Protein AF-A0A956JPA4-F1 (afdb_monomer_lite)

Foldseek 3Di:
DDDDDDDFPDKDKDKDKDAAFDKDFVVVQVVCVLVVFQKKKKKKWAKWAQWWFWDQDQVVLDTDGTDTDGDMWTFPMKIWMWADEPNGIDTKIKTWTWDQDPVGIDIDIHTTPIIGDNMMIMMMIGRPQKHWYWDQDPVSRDTDTDDIDGGDPPPPDDPCPVVSVVSVVVVVVVVVVVVVVVVVVVVVVPDDPPDDDDDDDDDDDDDDDDDDDDDDDDDDDDDDDDDDDDDDPVVVVVVVVVVVVVVVVVVVVVVVVVVVPPDDPPPPPVDDQAAQQAWEQEPVQGIWGFHDADPVNQWTWTQGPVRDTDIDGCVQWDWDFDQDDPNHTYTYIDGDD

Sequence (337 aa):
MSQLVIESREGRRIVGRIAHGEELHKRLLEVARRANVRAATLRGQGVIEDVSLAHYDRSSRAMGKARRLRGACTLLSLEGSISEHEGRTDVQVSCVVARAGDNGIEVLGGVVMGARVVAVEFVMDVMDDVMLRRRLDRQSGLVVWDEMLGDSPSRASSGNGDAAKAALEAAEAEERARVAEARSARAAFARPTGGSSSGSGSSGSGNNNSDHSSGSSSDGAGEDAMIEEVIDEADLVASSESDWATAAEASRVADAARAEAYDDDDGDDGYRPIQAGDLLDHNKFGRCVVERVDVNEEFATVRLRNNRLVRLNIEVLNLSYEGDEDGHQVFTTNPRR

pLDDT: mean 75.51, std 23.85, range [28.44, 98.75]

Secondary structure (DSSP, 8-state):
----------EEEEEEEEPTT-BHHHHHHHHHHHTT-SSEEEEEEEEEEEEEEE-EETTTTEEPPPEEPPSEEEEEEEEEEEEEETTEEEEEEEEEEEEEETTEEEEEEEEEEEEEEEEEEEEEEEESSEEEEEEE-TTT--EEEEEEEE-PPPSTT-TTHHHHHHHHHHHHHHHHHHHHHHHHHHHHTT------------------------------------------TTHHHHHHHHHHHHHHHHHHHHHHHHHTT--------------TT-EEEETTTEEEEEEEE-TTSSEEEEE-TTS-EEEEESTTEEEEEEEEETTEEEEEEEE--

Radius of gyration: 33.76 Å; chains: 1; bounding box: 96×75×81 Å

Structure (mmCIF, N/CA/C/O backbone):
data_AF-A0A956JPA4-F1
#
_entry.id   AF-A0A956JPA4-F1
#
loop_
_atom_site.group_PDB
_atom_site.id
_atom_site.type_symbol
_atom_site.label_atom_id
_atom_site.label_alt_id
_atom_site.label_comp_id
_atom_site.label_asym_id
_atom_site.label_entity_id
_atom_site.label_seq_id
_atom_site.pdbx_PDB_ins_code
_atom_site.Cartn_x
_atom_site.Cartn_y
_atom_site.Cartn_z
_atom_site.occupancy
_atom_site.B_iso_or_equiv
_atom_site.auth_seq_id
_atom_site.auth_comp_id
_atom_site.auth_asym_id
_atom_site.auth_atom_id
_atom_site.pdbx_PDB_model_num
ATOM 1 N N . MET A 1 1 ? 4.289 16.085 19.022 1.00 56.69 1 MET A N 1
ATOM 2 C CA . MET A 1 1 ? 3.206 15.093 18.877 1.00 56.69 1 MET A CA 1
ATOM 3 C C . MET A 1 1 ? 3.242 14.179 20.083 1.00 56.69 1 MET A C 1
ATOM 5 O O . MET A 1 1 ? 4.334 13.783 20.476 1.00 56.69 1 MET A O 1
ATOM 9 N N . SER A 1 2 ? 2.094 13.905 20.694 1.00 65.06 2 SER A N 1
ATOM 10 C CA . SER A 1 2 ? 1.960 12.843 21.691 1.00 65.06 2 SER A CA 1
ATOM 11 C C . SER A 1 2 ? 2.131 11.492 21.001 1.00 65.06 2 SER A C 1
ATOM 13 O O . SER A 1 2 ? 1.568 11.267 19.932 1.00 65.06 2 SER A O 1
ATOM 15 N N . GLN A 1 3 ? 2.932 10.613 21.592 1.00 81.94 3 GLN A N 1
ATOM 16 C CA . GLN A 1 3 ? 3.009 9.217 21.182 1.00 81.94 3 GLN A CA 1
ATOM 17 C C . GLN A 1 3 ? 1.621 8.583 21.353 1.00 81.94 3 GLN A C 1
ATOM 19 O O . GLN A 1 3 ? 0.999 8.751 22.402 1.00 81.94 3 GLN A O 1
ATOM 24 N N . LEU A 1 4 ? 1.135 7.891 20.325 1.00 86.75 4 LEU A N 1
ATOM 25 C CA . LEU A 1 4 ? -0.182 7.267 20.312 1.00 86.75 4 LEU A CA 1
ATOM 26 C C . LEU A 1 4 ? 0.006 5.739 20.307 1.00 86.75 4 LEU A C 1
ATOM 28 O O . LEU A 1 4 ? 0.590 5.197 19.371 1.00 86.75 4 LEU A O 1
ATOM 32 N N . VAL A 1 5 ? -0.423 5.062 21.377 1.00 90.00 5 VAL A N 1
ATOM 33 C CA . VAL A 1 5 ? -0.248 3.612 21.583 1.00 90.00 5 VAL A CA 1
ATOM 34 C C . VAL A 1 5 ? -1.530 3.032 22.169 1.00 90.00 5 VAL A C 1
ATOM 36 O O . VAL A 1 5 ? -2.046 3.562 23.150 1.00 90.00 5 VAL A O 1
ATOM 39 N N . ILE A 1 6 ? -2.006 1.927 21.596 1.00 89.69 6 ILE A N 1
ATOM 40 C CA . ILE A 1 6 ? -3.118 1.129 22.120 1.00 89.69 6 ILE A CA 1
ATOM 41 C C . ILE A 1 6 ? -2.816 -0.352 21.939 1.00 89.69 6 ILE A C 1
ATOM 43 O O . ILE A 1 6 ? -2.171 -0.752 20.971 1.00 89.69 6 ILE A O 1
ATOM 47 N N . GLU A 1 7 ? -3.283 -1.145 22.891 1.00 90.75 7 GLU A N 1
ATOM 48 C CA . GLU A 1 7 ? -3.326 -2.598 22.814 1.00 90.75 7 GLU A CA 1
ATOM 49 C C . GLU A 1 7 ? -4.737 -3.005 22.374 1.00 90.75 7 GLU A C 1
ATOM 51 O O . GLU A 1 7 ? -5.714 -2.518 22.939 1.00 90.75 7 GLU A O 1
ATOM 56 N N . SER A 1 8 ? -4.833 -3.887 21.381 1.00 92.69 8 SER A N 1
ATOM 57 C CA . SER A 1 8 ? -6.066 -4.606 21.052 1.00 92.69 8 SER A CA 1
ATOM 58 C C . SER A 1 8 ? -5.948 -6.029 21.588 1.00 92.69 8 SER A C 1
ATOM 60 O O . SER A 1 8 ? -4.894 -6.659 21.469 1.00 92.69 8 SER A O 1
ATOM 62 N N . ARG A 1 9 ? -7.018 -6.516 22.206 1.00 92.94 9 ARG A N 1
ATOM 63 C CA . ARG A 1 9 ? -7.135 -7.849 22.809 1.00 92.94 9 ARG A CA 1
ATOM 64 C C . ARG A 1 9 ? -8.151 -8.717 22.081 1.00 92.94 9 ARG A C 1
ATOM 66 O O . ARG A 1 9 ? -8.070 -9.940 22.175 1.00 92.94 9 ARG A O 1
ATOM 73 N N . GLU A 1 10 ? -9.069 -8.104 21.340 1.00 92.75 10 GLU A N 1
ATOM 74 C CA . GLU A 1 10 ? -10.045 -8.801 20.507 1.00 92.75 10 GLU A CA 1
ATOM 75 C C . GLU A 1 10 ? -9.732 -8.587 19.029 1.00 92.75 10 GLU A C 1
ATOM 77 O O . GLU A 1 10 ? -9.886 -7.490 18.487 1.00 92.75 10 GLU A O 1
ATOM 82 N N . GLY A 1 11 ? -9.306 -9.658 18.359 1.00 93.69 11 GLY A N 1
ATOM 83 C CA . GLY A 1 11 ? -8.980 -9.607 16.945 1.00 93.69 11 GLY A CA 1
ATOM 84 C C . GLY A 1 11 ? -9.497 -10.801 16.164 1.00 93.69 11 GLY A C 1
ATOM 85 O O . GLY A 1 11 ? -9.647 -11.910 16.681 1.00 93.69 11 GLY A O 1
ATOM 86 N N . ARG A 1 12 ? -9.737 -10.570 14.876 1.00 96.38 12 ARG A N 1
ATOM 87 C CA . ARG A 1 12 ? -10.091 -11.609 13.907 1.00 96.38 12 ARG A CA 1
ATOM 88 C C . ARG A 1 12 ? -9.385 -11.366 12.589 1.00 96.38 12 ARG A C 1
ATOM 90 O O . ARG A 1 12 ? -8.921 -10.268 12.300 1.00 96.38 12 ARG A O 1
ATOM 97 N N . ARG A 1 13 ? -9.336 -12.404 11.763 1.00 98.06 13 ARG A N 1
ATOM 98 C CA . ARG A 1 13 ? -8.685 -12.350 10.460 1.00 98.06 13 ARG A CA 1
ATOM 99 C C . ARG A 1 13 ? -9.702 -12.495 9.343 1.00 98.06 13 ARG A C 1
ATOM 101 O O . ARG A 1 13 ? -10.521 -13.408 9.366 1.00 98.06 13 ARG A O 1
ATOM 108 N N . ILE A 1 14 ? -9.606 -11.622 8.349 1.00 98.31 14 ILE A N 1
ATOM 109 C CA . ILE A 1 14 ? -10.329 -11.748 7.084 1.00 98.31 14 ILE A CA 1
ATOM 110 C C . ILE A 1 14 ? -9.298 -12.077 6.012 1.00 98.31 14 ILE A C 1
ATOM 112 O O . ILE A 1 14 ? -8.337 -11.334 5.822 1.00 98.31 14 ILE A O 1
ATOM 116 N N . VAL A 1 15 ? -9.494 -13.195 5.323 1.00 98.44 15 VAL A N 1
ATOM 117 C CA . VAL A 1 15 ? -8.663 -13.609 4.189 1.00 98.44 15 VAL A CA 1
ATOM 118 C C . VAL A 1 15 ? -9.524 -13.543 2.943 1.00 98.44 15 VAL A C 1
ATOM 120 O O . VAL A 1 15 ? -10.677 -13.972 2.965 1.00 98.44 15 VAL A O 1
ATOM 123 N N . GLY A 1 16 ? -8.989 -12.988 1.863 1.00 97.62 16 GLY A N 1
ATOM 124 C CA . GLY A 1 16 ? -9.768 -12.831 0.649 1.00 97.62 16 GLY A CA 1
ATOM 125 C C . GLY A 1 16 ? -8.928 -12.652 -0.597 1.00 97.62 16 GLY A C 1
ATOM 126 O O . GLY A 1 16 ? -7.716 -12.442 -0.550 1.00 97.62 16 GLY A O 1
ATOM 127 N N . ARG A 1 17 ? -9.625 -12.713 -1.728 1.00 98.12 17 ARG A N 1
ATOM 128 C CA . ARG A 1 17 ? -9.083 -12.425 -3.049 1.00 98.12 17 ARG A CA 1
ATOM 129 C C . ARG A 1 17 ? -9.946 -11.374 -3.733 1.00 98.12 17 ARG A C 1
ATOM 131 O O . ARG A 1 17 ? -11.170 -11.463 -3.705 1.00 98.12 17 ARG A O 1
ATOM 138 N N . ILE A 1 18 ? -9.305 -10.404 -4.371 1.00 98.25 18 ILE A N 1
ATOM 139 C CA . ILE A 1 18 ? -9.943 -9.411 -5.232 1.00 98.25 18 ILE A CA 1
ATOM 140 C C . ILE A 1 18 ? -9.833 -9.889 -6.680 1.00 98.25 18 ILE A C 1
ATOM 142 O O . ILE A 1 18 ? -8.755 -10.289 -7.132 1.00 98.25 18 ILE A O 1
ATOM 146 N N . ALA A 1 19 ? -10.964 -9.882 -7.381 1.00 93.00 19 ALA A N 1
ATOM 147 C CA . ALA A 1 19 ? -11.076 -10.378 -8.743 1.00 93.00 19 ALA A CA 1
ATOM 148 C C . ALA A 1 19 ? -10.541 -9.376 -9.779 1.00 93.00 19 ALA A C 1
ATOM 150 O O . ALA A 1 19 ? -10.359 -8.187 -9.511 1.00 93.00 19 ALA A O 1
ATOM 151 N N . HIS A 1 20 ? -10.324 -9.880 -10.993 1.00 97.12 20 HIS A N 1
ATOM 152 C CA . HIS A 1 20 ? -9.884 -9.083 -12.130 1.00 97.12 20 HIS A CA 1
ATOM 153 C C . HIS A 1 20 ? -10.854 -7.931 -12.450 1.00 97.12 20 HIS A C 1
ATOM 155 O O . HIS A 1 20 ? -12.076 -8.097 -12.431 1.00 97.12 20 HIS A O 1
ATOM 161 N N . GLY A 1 21 ? -10.295 -6.773 -12.804 1.00 93.38 21 GLY A N 1
ATOM 162 C CA . GLY A 1 21 ? -11.018 -5.588 -13.265 1.00 93.38 21 GLY A CA 1
ATOM 163 C C . GLY A 1 21 ? -11.554 -4.686 -12.148 1.00 93.38 21 GLY A C 1
ATOM 164 O O . GLY A 1 21 ? -12.075 -3.605 -12.435 1.00 93.38 21 GLY A O 1
ATOM 165 N N . GLU A 1 22 ? -11.419 -5.087 -10.883 1.00 96.62 22 GLU A N 1
ATOM 166 C CA . GLU A 1 22 ? -11.867 -4.287 -9.740 1.00 96.62 22 GLU A CA 1
ATOM 167 C C . GLU A 1 22 ? -10.860 -3.188 -9.376 1.00 96.62 22 GLU A C 1
ATOM 169 O O . GLU A 1 22 ? -9.668 -3.293 -9.658 1.00 96.62 22 GLU A O 1
ATOM 174 N N . GLU A 1 23 ? -11.333 -2.108 -8.749 1.00 98.06 23 GLU A N 1
ATOM 175 C CA . GLU A 1 23 ? -10.447 -1.081 -8.188 1.00 98.06 23 GLU A CA 1
ATOM 176 C C . GLU A 1 23 ? -10.093 -1.456 -6.745 1.00 98.06 23 GLU A C 1
ATOM 178 O O . GLU A 1 23 ? -10.979 -1.754 -5.937 1.00 98.06 23 GLU A O 1
ATOM 183 N N . LEU A 1 24 ? -8.792 -1.451 -6.446 1.00 98.25 24 LEU A N 1
ATOM 184 C CA . LEU A 1 24 ? -8.229 -1.985 -5.209 1.00 98.25 24 LEU A CA 1
ATOM 185 C C . LEU A 1 24 ? -8.840 -1.339 -3.955 1.00 98.25 24 LEU A C 1
ATOM 187 O O . LEU A 1 24 ? -9.315 -2.054 -3.072 1.00 98.25 24 LEU A O 1
ATOM 191 N N . HIS A 1 25 ? -8.873 -0.005 -3.875 1.00 97.81 25 HIS A N 1
ATOM 192 C CA . HIS A 1 25 ? -9.378 0.692 -2.685 1.00 97.81 25 HIS A CA 1
ATOM 193 C C . HIS A 1 25 ? -10.867 0.465 -2.495 1.00 97.81 25 HIS A C 1
ATOM 195 O O . HIS A 1 25 ? -11.313 0.170 -1.386 1.00 97.81 25 HIS A O 1
ATOM 201 N N . LYS A 1 26 ? -11.643 0.578 -3.575 1.00 97.94 26 LYS A N 1
ATOM 202 C CA . LYS A 1 26 ? -13.089 0.380 -3.557 1.00 97.94 26 LYS A CA 1
ATOM 203 C C . LYS A 1 26 ? -1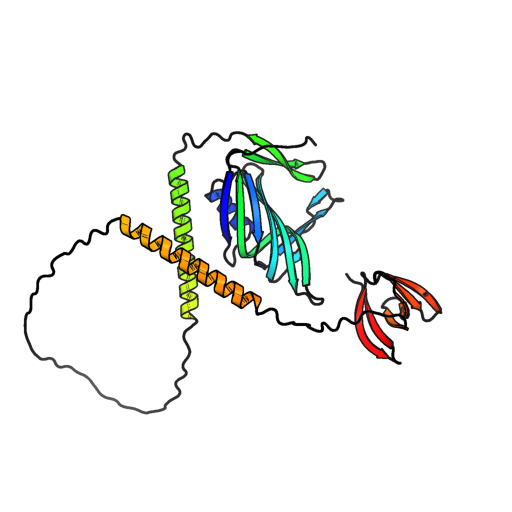3.431 -1.004 -3.024 1.00 97.94 26 LYS A C 1
ATOM 205 O O . LYS A 1 26 ? -14.322 -1.110 -2.181 1.00 97.94 26 LYS A O 1
ATOM 210 N N . ARG A 1 27 ? -12.723 -2.043 -3.478 1.00 98.25 27 ARG A N 1
ATOM 211 C CA . ARG A 1 27 ? -13.007 -3.407 -3.035 1.00 98.25 27 ARG A CA 1
ATOM 212 C C . ARG A 1 27 ? -12.585 -3.654 -1.590 1.00 98.25 27 ARG A C 1
ATOM 214 O O . ARG A 1 27 ? -13.372 -4.211 -0.830 1.00 98.25 27 ARG A O 1
ATOM 221 N N . LEU A 1 28 ? -11.405 -3.192 -1.177 1.00 98.25 28 LEU A N 1
ATOM 222 C CA . LEU A 1 28 ? -10.968 -3.287 0.224 1.00 98.25 28 LEU A CA 1
ATOM 223 C C . LEU A 1 28 ? -11.933 -2.560 1.171 1.00 98.25 28 LEU A C 1
ATOM 225 O O . LEU A 1 28 ? -12.302 -3.086 2.220 1.00 98.25 28 LEU A O 1
ATOM 229 N N . LEU A 1 29 ? -12.394 -1.374 0.772 1.00 97.75 29 LEU A N 1
ATOM 230 C CA . LEU A 1 29 ? -13.371 -0.588 1.518 1.00 97.75 29 LEU A CA 1
ATOM 231 C C . LEU A 1 29 ? -14.730 -1.292 1.610 1.00 97.75 29 LEU A C 1
ATOM 233 O O . LEU A 1 29 ? -15.394 -1.230 2.642 1.00 97.75 29 LEU A O 1
ATOM 237 N N . GLU A 1 30 ? -15.157 -1.961 0.544 1.00 97.38 30 GLU A N 1
ATOM 238 C CA . GLU A 1 30 ? -16.381 -2.755 0.542 1.00 97.38 30 GLU A CA 1
ATOM 239 C C . GLU A 1 30 ? -16.287 -3.961 1.482 1.00 97.38 30 GLU A C 1
ATOM 241 O O . GLU A 1 30 ? -17.202 -4.167 2.280 1.00 97.38 30 GLU A O 1
ATOM 246 N N . VAL A 1 31 ? -15.177 -4.707 1.447 1.00 97.75 31 VAL A N 1
ATOM 247 C CA . VAL A 1 31 ? -14.913 -5.809 2.389 1.00 97.75 31 VAL A CA 1
ATOM 248 C C . VAL A 1 31 ? -14.958 -5.298 3.828 1.00 97.75 31 VAL A C 1
ATOM 250 O O . VAL A 1 31 ? -15.674 -5.857 4.658 1.00 97.75 31 VAL A O 1
ATOM 253 N N . ALA A 1 32 ? -14.267 -4.191 4.109 1.00 96.81 32 ALA A N 1
ATOM 254 C CA . ALA A 1 32 ? -14.243 -3.579 5.432 1.00 96.81 32 ALA A CA 1
ATOM 255 C C . ALA A 1 32 ? -15.642 -3.175 5.913 1.00 96.81 32 ALA A C 1
ATOM 257 O O . ALA A 1 32 ? -16.016 -3.465 7.045 1.00 96.81 32 ALA A O 1
ATOM 258 N N . ARG A 1 33 ? -16.453 -2.556 5.049 1.00 95.88 33 ARG A N 1
ATOM 259 C CA . ARG A 1 33 ? -17.829 -2.163 5.389 1.00 95.88 33 ARG A CA 1
ATOM 260 C C . ARG A 1 33 ? -18.730 -3.365 5.639 1.00 95.88 33 ARG A C 1
ATOM 262 O O . ARG A 1 33 ? -19.437 -3.378 6.641 1.00 95.88 33 ARG A O 1
ATOM 269 N N . ARG A 1 34 ? -18.694 -4.372 4.759 1.00 95.38 34 ARG A N 1
ATOM 270 C CA . ARG A 1 34 ? -19.506 -5.595 4.890 1.00 95.38 34 ARG A CA 1
ATOM 271 C C . ARG A 1 34 ? -19.183 -6.342 6.184 1.00 95.38 34 ARG A C 1
ATOM 273 O O . ARG A 1 34 ? -20.089 -6.819 6.855 1.00 95.38 34 ARG A O 1
ATOM 280 N N . ALA A 1 35 ? -17.909 -6.380 6.567 1.00 95.31 35 ALA A N 1
ATOM 281 C CA . ALA A 1 35 ? -17.459 -7.015 7.801 1.00 95.31 35 ALA A CA 1
ATOM 282 C C . ALA A 1 35 ? -17.497 -6.095 9.041 1.00 95.31 35 ALA A C 1
ATOM 284 O O . ALA A 1 35 ? -17.090 -6.531 10.119 1.00 95.31 35 ALA A O 1
ATOM 285 N N . ASN A 1 36 ? -17.992 -4.856 8.911 1.00 93.88 36 ASN A N 1
ATOM 286 C CA . ASN A 1 36 ? -18.040 -3.839 9.968 1.00 93.88 36 ASN A CA 1
ATOM 287 C C . ASN A 1 36 ? -16.673 -3.555 10.631 1.00 93.88 36 ASN A C 1
ATOM 289 O O . ASN A 1 36 ? -16.557 -3.445 11.849 1.00 93.88 36 ASN A O 1
ATOM 293 N N . VAL A 1 37 ? -15.624 -3.455 9.818 1.00 95.44 37 VAL A N 1
ATOM 294 C CA . VAL A 1 37 ? -14.251 -3.180 10.253 1.00 95.44 37 VAL A CA 1
ATOM 295 C C . VAL A 1 37 ? -14.076 -1.688 10.539 1.00 95.44 37 VAL A C 1
ATOM 297 O O . VAL A 1 37 ? -14.321 -0.839 9.675 1.00 95.44 37 VAL A O 1
ATOM 300 N N . ARG A 1 38 ? -13.616 -1.366 11.754 1.00 92.75 38 ARG A N 1
ATOM 301 C CA . ARG A 1 38 ? -13.320 0.008 12.207 1.00 92.75 38 ARG A CA 1
ATOM 302 C C . ARG A 1 38 ? -11.828 0.272 12.385 1.00 92.75 38 ARG A C 1
ATOM 304 O O . ARG A 1 38 ? -11.390 1.399 12.159 1.00 92.75 38 ARG A O 1
ATOM 311 N N . ALA A 1 39 ? -11.070 -0.759 12.737 1.00 96.81 39 ALA A N 1
ATOM 312 C CA . ALA A 1 39 ? -9.620 -0.750 12.785 1.00 96.81 39 ALA A CA 1
ATOM 313 C C . ALA A 1 39 ? -9.089 -2.077 12.231 1.00 96.81 39 ALA A C 1
ATOM 315 O O . ALA A 1 39 ? -9.539 -3.150 12.632 1.00 96.81 39 ALA A O 1
ATOM 316 N N . ALA A 1 40 ? -8.141 -2.013 11.299 1.00 97.75 40 ALA A N 1
ATOM 317 C CA . ALA A 1 40 ? -7.417 -3.192 10.831 1.00 97.75 40 ALA A CA 1
ATOM 318 C C . ALA A 1 40 ? -6.041 -2.822 10.282 1.00 97.75 40 ALA A C 1
ATOM 320 O O . ALA A 1 40 ? -5.843 -1.704 9.799 1.00 97.75 40 ALA A O 1
ATOM 321 N N . THR A 1 41 ? -5.124 -3.781 10.281 1.00 98.06 41 THR A N 1
ATOM 322 C CA . THR A 1 41 ? -3.978 -3.783 9.369 1.00 98.06 41 THR A CA 1
ATOM 323 C C . THR A 1 41 ? -4.265 -4.722 8.202 1.00 98.06 41 THR A C 1
ATOM 325 O O . THR A 1 41 ? -5.096 -5.628 8.291 1.00 98.06 41 THR A O 1
ATOM 328 N N . LEU A 1 42 ? -3.629 -4.465 7.066 1.00 97.88 42 LEU A N 1
ATOM 329 C CA . LEU A 1 42 ? -3.828 -5.205 5.828 1.00 97.88 42 LEU A CA 1
ATOM 330 C C . LEU A 1 42 ? -2.473 -5.511 5.214 1.00 97.88 42 LEU A C 1
ATOM 332 O O . LEU A 1 42 ? -1.673 -4.595 5.040 1.00 97.88 42 LEU A O 1
ATOM 336 N N . ARG A 1 43 ? -2.298 -6.759 4.782 1.00 98.75 43 ARG A N 1
ATOM 337 C CA . ARG A 1 43 ? -1.193 -7.180 3.925 1.00 98.75 43 ARG A CA 1
ATOM 338 C C . ARG A 1 43 ? -1.684 -7.968 2.718 1.00 98.75 43 ARG A C 1
ATOM 340 O O . ARG A 1 43 ? -2.719 -8.630 2.799 1.00 98.75 43 ARG A O 1
ATOM 347 N N . GLY A 1 44 ? -0.956 -7.933 1.608 1.00 98.44 44 GLY A N 1
ATOM 348 C CA . GLY A 1 44 ? -1.340 -8.678 0.409 1.00 98.44 44 GLY A CA 1
ATOM 349 C C . GLY A 1 44 ? -0.275 -8.747 -0.678 1.00 98.44 44 GLY A C 1
ATOM 350 O O . GLY A 1 44 ? 0.759 -8.088 -0.602 1.00 98.44 44 GLY A O 1
ATOM 351 N N . GLN A 1 45 ? -0.557 -9.559 -1.694 1.00 98.62 45 GLN A N 1
ATOM 352 C CA . GLN A 1 45 ? 0.303 -9.799 -2.855 1.00 98.62 45 GLN A CA 1
ATOM 353 C C . GLN A 1 45 ? -0.539 -10.140 -4.089 1.00 98.62 45 GLN A C 1
ATOM 355 O O . GLN A 1 45 ? -1.730 -10.442 -3.977 1.00 98.62 45 GLN A O 1
ATOM 360 N N . GLY A 1 46 ? 0.066 -10.094 -5.275 1.00 98.38 46 GLY A N 1
ATOM 361 C CA . GLY A 1 46 ? -0.598 -10.517 -6.508 1.00 98.38 46 GLY A CA 1
ATOM 362 C C . GLY A 1 46 ? -0.156 -9.731 -7.734 1.00 98.38 46 GLY A C 1
ATOM 363 O O . GLY A 1 46 ? 1.028 -9.485 -7.931 1.00 98.38 46 GLY A O 1
ATOM 364 N N . VAL A 1 47 ? -1.109 -9.335 -8.571 1.00 98.50 47 VAL A N 1
ATOM 365 C CA . VAL A 1 47 ? -0.886 -8.569 -9.799 1.00 98.50 47 VAL A CA 1
ATOM 366 C C . VAL A 1 47 ? -1.916 -7.450 -9.892 1.00 98.50 47 VAL A C 1
ATOM 368 O O . VAL A 1 47 ? -3.126 -7.665 -9.753 1.00 98.50 47 VAL A O 1
ATOM 371 N N . ILE A 1 48 ? -1.423 -6.246 -10.155 1.00 98.56 48 ILE A N 1
ATOM 372 C CA . ILE A 1 48 ? -2.222 -5.038 -10.355 1.00 98.56 48 ILE A CA 1
ATOM 373 C C . ILE A 1 48 ? -1.792 -4.343 -11.641 1.00 98.56 48 ILE A C 1
ATOM 375 O O . ILE A 1 48 ? -0.682 -4.535 -12.122 1.00 98.56 48 ILE A O 1
ATOM 379 N N . GLU A 1 49 ? -2.658 -3.513 -12.198 1.00 97.62 49 GLU A N 1
ATOM 380 C CA . GLU A 1 49 ? -2.378 -2.721 -13.388 1.00 97.62 49 GLU A CA 1
ATOM 381 C C . GLU A 1 49 ? -2.855 -1.279 -13.206 1.00 97.62 49 GLU A C 1
ATOM 383 O O . GLU A 1 49 ? -3.654 -0.967 -12.317 1.00 97.62 49 GLU A O 1
ATOM 388 N N . ASP A 1 50 ? -2.352 -0.377 -14.051 1.00 96.44 50 ASP A N 1
ATOM 389 C CA . ASP A 1 50 ? -2.735 1.041 -14.027 1.00 96.44 50 ASP A CA 1
ATOM 390 C C . ASP A 1 50 ? -2.541 1.715 -12.650 1.00 96.44 50 ASP A C 1
ATOM 392 O O . ASP A 1 50 ? -3.330 2.562 -12.218 1.00 96.44 50 ASP A O 1
ATOM 396 N N . VAL A 1 51 ? -1.459 1.350 -11.965 1.00 97.50 51 VAL A N 1
ATOM 397 C CA . VAL A 1 51 ? -1.152 1.773 -10.595 1.00 97.50 51 VAL A CA 1
ATOM 398 C C . VAL A 1 51 ? -0.759 3.243 -10.556 1.00 97.50 51 VAL A C 1
ATOM 400 O O . VAL A 1 51 ? 0.068 3.700 -11.339 1.00 97.50 51 VAL A O 1
ATOM 403 N N . SER A 1 52 ? -1.311 4.002 -9.618 1.00 98.00 52 SER A N 1
ATOM 404 C CA . SER A 1 52 ? -0.914 5.382 -9.339 1.00 98.00 52 SER A CA 1
ATOM 405 C C . SER A 1 52 ? -0.266 5.460 -7.963 1.00 98.00 52 SER A C 1
ATOM 407 O O . SER A 1 52 ? -0.927 5.182 -6.967 1.00 98.00 52 SER A O 1
ATOM 409 N N . LEU A 1 53 ? 1.012 5.840 -7.911 1.00 97.81 53 LEU A N 1
ATOM 410 C CA . LEU A 1 53 ? 1.808 5.910 -6.683 1.00 97.81 53 LEU A CA 1
ATOM 411 C C . LEU A 1 53 ? 2.175 7.352 -6.344 1.00 97.81 53 LEU A C 1
ATOM 413 O O . LEU A 1 53 ? 2.576 8.112 -7.226 1.00 97.81 53 LEU A O 1
ATOM 417 N N . ALA A 1 54 ? 2.072 7.724 -5.073 1.00 96.19 54 ALA A N 1
ATOM 418 C CA . ALA A 1 54 ? 2.493 9.023 -4.562 1.00 96.19 54 ALA A CA 1
ATOM 419 C C . ALA A 1 54 ? 3.530 8.879 -3.439 1.00 96.19 54 ALA A C 1
ATOM 421 O O . ALA A 1 54 ? 3.567 7.884 -2.714 1.00 96.19 54 ALA A O 1
ATOM 422 N N . HIS A 1 55 ? 4.344 9.921 -3.278 1.00 93.88 55 HIS A N 1
ATOM 423 C CA . HIS A 1 55 ? 5.330 10.050 -2.207 1.00 93.88 55 HIS A CA 1
ATOM 424 C C . HIS A 1 55 ? 5.099 11.346 -1.447 1.00 93.88 55 HIS A C 1
ATOM 426 O O . HIS A 1 55 ? 4.616 12.322 -2.018 1.00 93.88 55 HIS A O 1
ATOM 432 N N . TYR A 1 56 ? 5.471 11.366 -0.174 1.00 92.50 56 TYR A N 1
ATOM 433 C CA . TYR A 1 56 ? 5.438 12.586 0.613 1.00 92.50 56 TYR A CA 1
ATOM 434 C C . TYR A 1 56 ? 6.492 13.583 0.117 1.00 92.50 56 TYR A C 1
ATOM 436 O O . TYR A 1 56 ? 7.681 13.267 0.049 1.00 92.50 56 TYR A O 1
ATOM 444 N N . ASP A 1 57 ? 6.055 14.797 -0.199 1.00 91.00 57 ASP A N 1
ATOM 445 C CA . ASP A 1 57 ? 6.924 15.917 -0.524 1.00 91.00 57 ASP A CA 1
ATOM 446 C C . ASP A 1 57 ? 7.073 16.815 0.707 1.00 91.00 57 ASP A C 1
ATOM 448 O O . ASP A 1 57 ? 6.154 17.514 1.137 1.00 91.00 57 ASP A O 1
ATOM 452 N N . ARG A 1 58 ? 8.283 16.815 1.269 1.00 88.00 58 ARG A N 1
ATOM 453 C CA . ARG A 1 58 ? 8.618 17.591 2.465 1.00 88.00 58 ARG A CA 1
ATOM 454 C C . ARG A 1 58 ? 8.514 19.101 2.243 1.00 88.00 58 ARG A C 1
ATOM 456 O O . ARG A 1 58 ? 8.277 19.823 3.209 1.00 88.00 58 ARG A O 1
ATOM 463 N N . SER A 1 59 ? 8.717 19.582 1.016 1.00 88.06 59 SER A N 1
ATOM 464 C CA . SER A 1 59 ? 8.686 21.016 0.717 1.00 88.06 59 SER A CA 1
ATOM 465 C C . SER A 1 59 ? 7.261 21.566 0.776 1.00 88.06 59 SER A C 1
ATOM 467 O O . SER A 1 59 ? 7.022 22.596 1.408 1.00 88.06 59 SER A O 1
ATOM 469 N N . SER A 1 60 ? 6.304 20.833 0.203 1.00 87.88 60 SER A N 1
ATOM 470 C CA . SER A 1 60 ? 4.880 21.171 0.234 1.00 87.88 60 SER A CA 1
ATOM 471 C C . SER A 1 60 ? 4.150 20.653 1.476 1.00 87.88 60 SER A C 1
ATOM 473 O O . SER A 1 60 ? 3.051 21.126 1.759 1.00 87.88 60 SER A O 1
ATOM 475 N N . ARG A 1 61 ? 4.768 19.744 2.250 1.00 90.75 61 ARG A N 1
ATOM 476 C CA . ARG A 1 61 ? 4.157 19.050 3.400 1.00 90.75 61 ARG A CA 1
ATOM 477 C C . ARG A 1 61 ? 2.843 18.379 3.013 1.00 90.75 61 ARG A C 1
ATOM 479 O O . ARG A 1 61 ? 1.815 18.555 3.656 1.00 90.75 61 ARG A O 1
ATOM 486 N N . ALA A 1 62 ? 2.881 17.656 1.902 1.00 89.38 62 ALA A N 1
ATOM 487 C CA . ALA A 1 62 ? 1.725 16.982 1.339 1.00 89.38 62 ALA A CA 1
ATOM 488 C C . ALA A 1 62 ? 2.161 15.744 0.553 1.00 89.38 62 ALA A C 1
ATOM 490 O O . ALA A 1 62 ? 3.340 15.554 0.246 1.00 89.38 62 ALA A O 1
ATOM 491 N N . MET A 1 63 ? 1.195 14.903 0.187 1.00 88.19 63 MET A N 1
ATOM 492 C CA . MET A 1 63 ? 1.435 13.891 -0.835 1.00 88.19 63 MET A CA 1
ATOM 493 C C . MET A 1 63 ? 1.678 14.585 -2.175 1.00 88.19 63 MET A C 1
ATOM 495 O O . MET A 1 63 ? 0.862 15.384 -2.638 1.00 88.19 63 MET A O 1
ATOM 499 N N . GLY A 1 64 ? 2.817 14.283 -2.788 1.00 88.31 64 GLY A N 1
ATOM 500 C CA . GLY A 1 64 ? 3.174 14.763 -4.109 1.00 88.31 64 GLY A CA 1
ATOM 501 C C . GLY A 1 64 ? 2.238 14.221 -5.188 1.00 88.31 64 GLY A C 1
ATOM 502 O O . GLY A 1 64 ? 1.392 13.351 -4.962 1.00 88.31 64 GLY A O 1
ATOM 503 N N . LYS A 1 65 ? 2.410 14.729 -6.408 1.00 89.88 65 LYS A N 1
ATOM 504 C CA . LYS A 1 65 ? 1.624 14.280 -7.558 1.00 89.88 65 LYS A CA 1
ATOM 505 C C . LYS A 1 65 ? 1.820 12.779 -7.783 1.00 89.88 65 LYS A C 1
ATOM 507 O O . LYS A 1 65 ? 2.949 12.315 -7.929 1.00 89.88 65 LYS A O 1
ATOM 512 N N . ALA A 1 66 ? 0.712 12.050 -7.889 1.00 93.62 66 ALA A N 1
ATOM 513 C CA . ALA A 1 66 ? 0.756 10.629 -8.186 1.00 93.62 66 ALA A CA 1
ATOM 514 C C . ALA A 1 66 ? 1.370 10.376 -9.574 1.00 93.62 66 ALA A C 1
ATOM 516 O O . ALA A 1 66 ? 0.947 10.960 -10.579 1.00 93.62 66 ALA A O 1
ATOM 517 N N . ARG A 1 67 ? 2.356 9.481 -9.633 1.00 95.00 67 ARG A N 1
ATOM 518 C CA . ARG A 1 67 ? 2.916 8.945 -10.871 1.00 95.00 67 ARG A CA 1
ATOM 519 C C . ARG A 1 67 ? 2.143 7.689 -11.242 1.00 95.00 67 ARG A C 1
ATOM 521 O O . ARG A 1 67 ? 2.061 6.749 -10.456 1.00 95.00 67 ARG A O 1
ATOM 528 N N . ARG A 1 68 ? 1.600 7.669 -12.458 1.00 95.94 68 ARG A N 1
ATOM 529 C CA . ARG A 1 68 ? 0.891 6.505 -12.990 1.00 95.94 68 ARG A CA 1
ATOM 530 C C . ARG A 1 68 ? 1.848 5.575 -13.731 1.00 95.94 68 ARG A C 1
ATOM 532 O O . ARG A 1 68 ? 2.569 6.011 -14.627 1.00 95.94 68 ARG A O 1
ATOM 539 N N . LEU A 1 69 ? 1.802 4.302 -13.375 1.00 94.19 69 LEU A N 1
ATOM 540 C CA . LEU A 1 69 ? 2.442 3.177 -14.036 1.00 94.19 69 LEU A CA 1
ATOM 541 C C . LEU A 1 69 ? 1.370 2.467 -14.863 1.00 94.19 69 LEU A C 1
ATOM 543 O O . LEU A 1 69 ? 0.333 2.073 -14.338 1.00 94.19 69 LEU A O 1
ATOM 547 N N . ARG A 1 70 ? 1.586 2.373 -16.174 1.00 93.56 70 ARG A N 1
ATOM 548 C CA . ARG A 1 70 ? 0.690 1.646 -17.082 1.00 93.56 70 ARG A CA 1
ATOM 549 C C . ARG A 1 70 ? 1.175 0.211 -17.245 1.00 93.56 70 ARG A C 1
ATOM 551 O O . ARG A 1 70 ? 2.375 -0.035 -17.140 1.00 93.56 70 ARG A O 1
ATOM 558 N N . GLY A 1 71 ? 0.244 -0.676 -17.582 1.00 93.19 71 GLY A N 1
ATOM 559 C CA . GLY A 1 71 ? 0.506 -2.106 -17.718 1.00 93.19 71 GLY A CA 1
ATOM 560 C C . GLY A 1 71 ? 0.440 -2.841 -16.382 1.00 93.19 71 GLY A C 1
ATOM 561 O O . GLY A 1 71 ? 0.226 -2.224 -15.335 1.00 93.19 71 GLY A O 1
ATOM 562 N N . ALA A 1 72 ? 0.584 -4.162 -16.455 1.00 95.62 72 ALA A N 1
ATOM 563 C CA . ALA A 1 72 ? 0.574 -5.037 -15.296 1.00 95.62 72 ALA A CA 1
ATOM 564 C C . ALA A 1 72 ? 1.914 -4.978 -14.553 1.00 95.62 72 ALA A C 1
ATOM 566 O O . ALA A 1 72 ? 2.983 -4.994 -15.165 1.00 95.62 72 ALA A O 1
ATOM 567 N N . CYS A 1 73 ? 1.836 -4.955 -13.229 1.00 97.94 73 CYS A N 1
ATOM 568 C CA . CYS A 1 73 ? 2.962 -5.078 -12.323 1.00 97.94 73 CYS A CA 1
ATOM 569 C C . CYS A 1 73 ? 2.678 -6.198 -11.319 1.00 97.94 73 CYS A C 1
ATOM 571 O O . CYS A 1 73 ? 1.563 -6.315 -10.796 1.00 97.94 73 CYS A O 1
ATOM 573 N N . THR A 1 74 ? 3.706 -6.974 -10.990 1.00 98.50 74 THR A N 1
ATOM 574 C CA . THR A 1 74 ? 3.663 -7.895 -9.856 1.00 98.50 74 THR A CA 1
ATOM 575 C C . THR A 1 74 ? 3.650 -7.075 -8.573 1.00 98.50 74 THR A C 1
ATOM 577 O O . THR A 1 74 ? 4.542 -6.266 -8.338 1.00 98.50 74 THR A O 1
ATOM 580 N N . LEU A 1 75 ? 2.637 -7.268 -7.740 1.00 98.62 75 LEU A N 1
ATOM 581 C CA . LEU A 1 75 ? 2.515 -6.694 -6.408 1.00 98.62 75 LEU A CA 1
ATOM 582 C C . LEU A 1 75 ? 3.299 -7.566 -5.427 1.00 98.62 75 LEU A C 1
ATOM 584 O O . LEU A 1 75 ? 2.799 -8.595 -4.974 1.00 98.62 75 LEU A O 1
ATOM 588 N N . LEU A 1 76 ? 4.529 -7.147 -5.128 1.00 98.62 76 LEU A N 1
ATOM 589 C CA . LEU A 1 76 ? 5.443 -7.861 -4.233 1.00 98.62 76 LEU A CA 1
ATOM 590 C C . LEU A 1 76 ? 5.025 -7.729 -2.767 1.00 98.62 76 LEU A C 1
ATOM 592 O O . LEU A 1 76 ? 5.181 -8.657 -1.983 1.00 98.62 76 LEU A O 1
ATOM 596 N N . SER A 1 77 ? 4.506 -6.560 -2.398 1.00 98.56 77 SER A N 1
ATOM 597 C CA . SER A 1 77 ? 3.982 -6.293 -1.064 1.00 98.56 77 SER A CA 1
ATOM 598 C C . SER A 1 77 ? 2.929 -5.199 -1.149 1.00 98.56 77 SER A C 1
ATOM 600 O O . SER A 1 77 ? 3.131 -4.170 -1.795 1.00 98.56 77 SER A O 1
ATOM 602 N N . LEU A 1 78 ? 1.801 -5.430 -0.495 1.00 98.75 78 LEU A N 1
ATOM 603 C CA . LEU A 1 78 ? 0.806 -4.433 -0.140 1.00 98.75 78 LEU A CA 1
ATOM 604 C C . LEU A 1 78 ? 0.761 -4.387 1.375 1.00 98.75 78 LEU A C 1
ATOM 606 O O . LEU A 1 78 ? 0.576 -5.429 1.988 1.00 98.75 78 LEU A O 1
ATOM 610 N N . GLU A 1 79 ? 0.878 -3.203 1.949 1.00 98.69 79 GLU A N 1
ATOM 611 C CA . GLU A 1 79 ? 0.760 -2.976 3.385 1.00 98.69 79 GLU A CA 1
ATOM 612 C C . GLU A 1 79 ? -0.161 -1.787 3.610 1.00 98.69 79 GLU A C 1
ATOM 614 O O . GLU A 1 79 ? -0.142 -0.813 2.852 1.00 98.69 79 GLU A O 1
ATOM 619 N N . GLY A 1 80 ? -0.973 -1.829 4.655 1.00 97.81 80 GLY A N 1
ATOM 620 C CA . GLY A 1 80 ? -1.840 -0.708 4.956 1.00 97.81 80 GLY A CA 1
ATOM 621 C C . GLY A 1 80 ? -2.699 -0.895 6.181 1.00 97.81 80 GLY A C 1
ATOM 622 O O . GLY A 1 80 ? -2.528 -1.817 6.977 1.00 97.81 80 GLY A O 1
ATOM 623 N N . SER A 1 81 ? -3.633 0.031 6.341 1.00 97.81 81 SER A N 1
ATOM 624 C CA . SER A 1 81 ? -4.529 0.033 7.485 1.00 97.81 81 SER A CA 1
ATOM 625 C C . SER A 1 81 ? -5.888 0.630 7.170 1.00 97.81 81 SER A C 1
ATOM 627 O O . SER A 1 81 ? -6.043 1.521 6.328 1.00 97.81 81 SER A O 1
ATOM 629 N N . ILE A 1 82 ? -6.867 0.138 7.916 1.00 97.81 82 ILE A N 1
ATOM 630 C CA . ILE A 1 82 ? -8.257 0.565 7.887 1.00 97.81 82 ILE A CA 1
ATOM 631 C C . ILE A 1 82 ? -8.557 1.284 9.191 1.00 97.81 82 ILE A C 1
ATOM 633 O O . ILE A 1 82 ? -8.125 0.860 10.261 1.00 97.81 82 ILE A O 1
ATOM 637 N N . SER A 1 83 ? -9.240 2.412 9.076 1.00 97.00 83 SER A N 1
ATOM 638 C CA . SER A 1 83 ? -9.380 3.409 10.132 1.00 97.00 83 SER A CA 1
ATOM 639 C C . SER A 1 83 ? -10.624 4.254 9.868 1.00 97.00 83 SER A C 1
ATOM 641 O O . SER A 1 83 ? -11.233 4.153 8.804 1.00 97.00 83 SER A O 1
ATOM 643 N N . GLU A 1 84 ? -10.974 5.152 10.781 1.00 95.69 84 GLU A N 1
ATOM 644 C CA . GLU A 1 84 ? -11.937 6.215 10.523 1.00 95.69 84 GLU A CA 1
ATOM 645 C C . GLU A 1 84 ? -11.237 7.509 10.089 1.00 95.69 84 GLU A C 1
ATOM 647 O O . GLU A 1 84 ? -10.294 7.963 10.733 1.00 95.69 84 GLU A O 1
ATOM 652 N N . HIS A 1 85 ? -11.749 8.159 9.051 1.00 94.62 85 HIS A N 1
ATOM 653 C CA . HIS A 1 85 ? -11.420 9.537 8.700 1.00 94.62 85 HIS A CA 1
ATOM 654 C C . HIS A 1 85 ? -12.722 10.283 8.396 1.00 94.62 85 HIS A C 1
ATOM 656 O O . HIS A 1 85 ? -13.545 9.805 7.617 1.00 94.62 85 HIS A O 1
ATOM 662 N N . GLU A 1 86 ? -12.949 11.421 9.060 1.00 91.25 86 GLU A N 1
ATOM 663 C CA . GLU A 1 86 ? -14.175 12.228 8.905 1.00 91.25 86 GLU A CA 1
ATOM 664 C C . GLU A 1 86 ? -15.479 11.409 9.055 1.00 91.25 86 GLU A C 1
ATOM 666 O O . GLU A 1 86 ? -16.436 11.562 8.295 1.00 91.25 86 GLU A O 1
ATOM 671 N N . GLY A 1 87 ? -15.512 10.493 10.033 1.00 90.06 87 GLY A N 1
ATOM 672 C CA . GLY A 1 87 ? -16.675 9.642 10.313 1.00 90.06 87 GLY A CA 1
ATOM 673 C C . GLY A 1 87 ? -16.916 8.521 9.294 1.00 90.06 87 GLY A C 1
ATOM 674 O O . GLY A 1 87 ? -17.963 7.877 9.330 1.00 90.06 87 GLY A O 1
ATOM 675 N N . ARG A 1 88 ? -15.980 8.281 8.369 1.00 92.44 88 ARG A N 1
ATOM 676 C CA . ARG A 1 88 ? -16.080 7.246 7.333 1.00 92.44 88 ARG A CA 1
ATOM 677 C C . ARG A 1 88 ? -14.928 6.259 7.447 1.00 92.44 88 ARG A C 1
ATOM 679 O O . ARG A 1 88 ? -13.816 6.644 7.793 1.00 92.44 88 ARG A O 1
ATOM 686 N N . THR A 1 89 ? -15.183 4.999 7.100 1.00 94.19 89 THR A N 1
ATOM 687 C CA . THR A 1 89 ? -14.116 4.012 6.900 1.00 94.19 89 THR A CA 1
ATOM 688 C C . THR A 1 89 ? -13.176 4.498 5.800 1.00 94.19 89 THR A C 1
ATOM 690 O O . THR A 1 89 ? -13.625 4.828 4.699 1.00 94.19 89 THR A O 1
ATOM 693 N N . ASP A 1 90 ? -11.891 4.518 6.117 1.00 95.62 90 ASP A N 1
ATOM 694 C CA . ASP A 1 90 ? -10.793 4.980 5.284 1.00 95.62 90 ASP A CA 1
ATOM 695 C C . ASP A 1 90 ? -9.739 3.879 5.171 1.00 95.62 90 ASP A C 1
ATOM 697 O O . ASP A 1 90 ? -9.386 3.235 6.163 1.00 95.62 90 ASP A O 1
ATOM 701 N N . VAL A 1 91 ? -9.248 3.668 3.953 1.00 97.12 91 VAL A N 1
ATOM 702 C CA . VAL A 1 91 ? -8.248 2.651 3.623 1.00 97.12 91 VAL A CA 1
ATOM 703 C C . VAL A 1 91 ? -7.029 3.375 3.079 1.00 97.12 91 VAL A C 1
ATOM 705 O O . VAL A 1 91 ? -7.111 4.023 2.039 1.00 97.12 91 VAL A O 1
ATOM 708 N N . GLN A 1 92 ? -5.900 3.239 3.769 1.00 97.25 92 GLN A N 1
ATOM 709 C CA . GLN A 1 92 ? -4.614 3.749 3.302 1.00 97.25 92 GLN A CA 1
ATOM 710 C C . GLN A 1 92 ? -3.663 2.581 3.118 1.00 97.25 92 GLN A C 1
ATOM 712 O O . GLN A 1 92 ? -3.409 1.835 4.066 1.00 97.25 92 GLN A O 1
ATOM 717 N N . VAL A 1 93 ? -3.150 2.429 1.900 1.00 98.12 93 VAL A N 1
ATOM 718 C CA . VAL A 1 93 ? -2.232 1.352 1.541 1.00 98.12 93 VAL A CA 1
ATOM 719 C C . VAL A 1 93 ? -1.023 1.912 0.801 1.00 98.12 93 VAL A C 1
ATOM 721 O O . VAL A 1 93 ? -1.126 2.846 0.004 1.00 98.12 93 VAL A O 1
ATOM 724 N N . SER A 1 94 ? 0.135 1.323 1.051 1.00 98.38 94 SER A N 1
ATOM 725 C CA . SER A 1 94 ? 1.335 1.473 0.239 1.00 98.38 94 SER A CA 1
ATOM 726 C C . SER A 1 94 ? 1.718 0.128 -0.345 1.00 98.38 94 SER A C 1
ATOM 728 O O . SER A 1 94 ? 1.386 -0.918 0.212 1.00 98.38 94 SER A O 1
ATOM 730 N N . CYS A 1 95 ? 2.435 0.146 -1.457 1.00 98.50 95 CYS A N 1
ATOM 731 C CA . CYS A 1 95 ? 2.902 -1.085 -2.061 1.00 98.50 95 CYS A CA 1
ATOM 732 C C . CYS A 1 95 ? 4.325 -0.990 -2.590 1.00 98.50 95 CYS A C 1
ATOM 734 O O . CYS A 1 95 ? 4.867 0.101 -2.785 1.00 98.50 95 CYS A O 1
ATOM 736 N N . VAL A 1 96 ? 4.883 -2.170 -2.844 1.00 98.62 96 VAL A N 1
ATOM 737 C CA . VAL A 1 96 ? 6.059 -2.404 -3.675 1.00 98.62 96 VAL A CA 1
ATOM 738 C C . VAL A 1 96 ? 5.619 -3.261 -4.856 1.00 98.62 96 VAL A C 1
ATOM 740 O O . VAL A 1 96 ? 4.965 -4.293 -4.682 1.00 98.62 96 VAL A O 1
ATOM 743 N N . VAL A 1 97 ? 5.968 -2.828 -6.061 1.00 98.56 97 VAL A N 1
ATOM 744 C CA . VAL A 1 97 ? 5.639 -3.500 -7.314 1.00 98.56 97 VAL A CA 1
ATOM 745 C C . VAL A 1 97 ? 6.884 -3.730 -8.156 1.00 98.56 97 VAL A C 1
ATOM 747 O O . VAL A 1 97 ? 7.808 -2.921 -8.127 1.00 98.56 97 VAL A O 1
ATOM 750 N N . ALA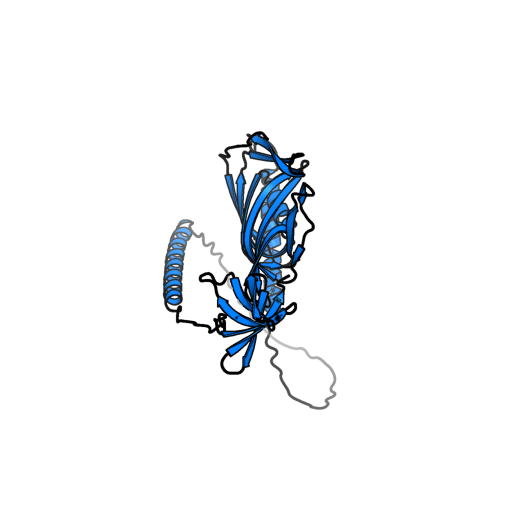 A 1 98 ? 6.875 -4.802 -8.941 1.00 98.12 98 ALA A N 1
ATOM 751 C CA . ALA A 1 98 ? 7.889 -5.102 -9.938 1.00 98.12 98 ALA A CA 1
ATOM 752 C C . ALA A 1 98 ? 7.280 -5.173 -11.340 1.00 98.12 98 ALA A C 1
ATOM 754 O O . ALA A 1 98 ? 6.154 -5.644 -11.519 1.00 98.12 98 ALA A O 1
ATOM 755 N N . ARG A 1 99 ? 8.034 -4.725 -12.341 1.00 95.50 99 ARG A N 1
ATOM 756 C CA . ARG A 1 99 ? 7.698 -4.899 -13.760 1.00 95.50 99 ARG A CA 1
ATOM 757 C C . ARG A 1 99 ? 8.962 -5.105 -14.584 1.00 95.50 99 ARG A C 1
ATOM 759 O O . ARG A 1 99 ? 10.020 -4.613 -14.207 1.00 95.50 99 ARG A O 1
ATOM 766 N N . ALA A 1 100 ? 8.833 -5.772 -15.724 1.00 91.94 100 ALA A N 1
ATOM 767 C CA . ALA A 1 100 ? 9.879 -5.750 -16.736 1.00 91.94 100 ALA A CA 1
ATOM 768 C C . ALA A 1 100 ? 9.887 -4.376 -17.425 1.00 91.94 100 ALA A C 1
ATOM 770 O O . ALA A 1 100 ? 8.841 -3.884 -17.860 1.00 91.94 100 ALA A O 1
ATOM 771 N N . GLY A 1 101 ? 11.056 -3.754 -17.485 1.00 85.81 101 GLY A N 1
ATOM 772 C CA . GLY A 1 101 ? 11.346 -2.583 -18.300 1.00 85.81 101 GLY A CA 1
ATOM 773 C C . GLY A 1 101 ? 12.453 -2.892 -19.303 1.00 85.81 101 GLY A C 1
ATOM 774 O O . GLY A 1 101 ? 12.991 -3.997 -19.339 1.00 85.81 101 GLY A O 1
ATOM 775 N N . ASP A 1 102 ? 12.826 -1.885 -20.088 1.00 84.00 102 ASP A N 1
ATOM 776 C CA . ASP A 1 102 ? 13.839 -2.027 -21.144 1.00 84.00 102 ASP A CA 1
ATOM 777 C C . ASP A 1 102 ? 15.234 -2.392 -20.595 1.00 84.00 102 ASP A C 1
ATOM 779 O O . ASP A 1 102 ? 16.073 -2.893 -21.332 1.00 84.00 102 ASP A O 1
ATOM 783 N N . ASN A 1 103 ? 15.468 -2.171 -19.294 1.00 86.56 103 ASN A N 1
ATOM 784 C CA . ASN A 1 103 ? 16.734 -2.440 -18.603 1.00 86.56 103 ASN A CA 1
ATOM 785 C C . ASN A 1 103 ? 16.603 -3.543 -17.532 1.00 86.56 103 ASN A C 1
ATOM 787 O O . ASN A 1 103 ? 17.289 -3.496 -16.513 1.00 86.56 103 ASN A O 1
ATOM 791 N N . GLY A 1 104 ? 15.676 -4.490 -17.709 1.00 92.12 104 GLY A N 1
ATOM 792 C CA . GLY A 1 104 ? 15.431 -5.576 -16.753 1.00 92.12 104 GLY A CA 1
ATOM 793 C C . GLY A 1 104 ? 14.301 -5.280 -15.762 1.00 92.12 104 GLY A C 1
ATOM 794 O O . GLY A 1 104 ? 13.343 -4.574 -16.082 1.00 92.12 104 GLY A O 1
ATOM 795 N N . ILE A 1 105 ? 14.363 -5.868 -14.564 1.00 94.88 105 ILE A N 1
ATOM 796 C CA . ILE A 1 105 ? 13.296 -5.738 -13.559 1.00 94.88 105 ILE A CA 1
ATOM 797 C C . ILE A 1 105 ? 13.401 -4.386 -12.846 1.00 94.88 105 ILE A C 1
ATOM 799 O O . ILE A 1 105 ? 14.380 -4.087 -12.168 1.00 94.88 105 ILE A O 1
ATOM 803 N N . GLU A 1 106 ? 12.342 -3.587 -12.941 1.00 95.19 106 GLU A N 1
ATOM 804 C CA . GLU A 1 106 ? 12.180 -2.347 -12.188 1.00 95.19 106 GLU A CA 1
ATOM 805 C C . GLU A 1 106 ? 11.327 -2.596 -10.944 1.00 95.19 106 GLU A C 1
ATOM 807 O O . GLU A 1 106 ? 10.201 -3.088 -11.056 1.00 95.19 106 GLU A O 1
ATOM 812 N N . VAL A 1 107 ? 11.823 -2.184 -9.773 1.00 97.06 107 VAL A N 1
ATOM 813 C CA . VAL A 1 107 ? 11.070 -2.203 -8.512 1.00 97.06 107 VAL A CA 1
ATOM 814 C C . VAL A 1 107 ? 10.702 -0.779 -8.111 1.00 97.06 107 VAL A C 1
ATOM 816 O O . VAL A 1 107 ? 11.548 0.110 -8.031 1.00 97.06 107 VAL A O 1
ATOM 819 N N . LEU A 1 108 ? 9.415 -0.554 -7.871 1.00 96.25 108 LEU A N 1
ATOM 820 C CA . LEU A 1 108 ? 8.832 0.750 -7.568 1.00 96.25 108 LEU A CA 1
ATOM 821 C C . LEU A 1 108 ? 7.972 0.618 -6.314 1.00 96.25 108 LEU A C 1
ATOM 823 O O . LEU A 1 108 ? 7.332 -0.409 -6.110 1.00 96.25 108 LEU A O 1
ATOM 827 N N . GLY A 1 109 ? 7.904 1.653 -5.483 1.00 96.81 109 GLY A N 1
ATOM 828 C CA . GLY A 1 109 ? 7.048 1.628 -4.301 1.00 96.81 109 GLY A CA 1
ATOM 829 C C . GLY A 1 109 ? 6.512 2.998 -3.939 1.00 96.81 109 GLY A C 1
ATOM 830 O O . GLY A 1 109 ? 7.050 4.007 -4.382 1.00 96.81 109 GLY A O 1
ATOM 831 N N . GLY A 1 110 ? 5.434 3.043 -3.164 1.00 97.12 110 GLY A N 1
ATOM 832 C CA . GLY A 1 110 ? 4.809 4.295 -2.744 1.00 97.12 110 GLY A CA 1
ATOM 833 C C . GLY A 1 110 ? 3.421 4.096 -2.150 1.00 97.12 110 GLY A C 1
ATOM 834 O O . GLY A 1 110 ? 2.925 2.974 -2.056 1.00 97.12 110 GLY A O 1
ATOM 835 N N . VAL A 1 111 ? 2.783 5.201 -1.761 1.00 97.75 111 VAL A N 1
ATOM 836 C CA . VAL A 1 111 ? 1.377 5.197 -1.332 1.00 97.75 111 VAL A CA 1
ATOM 837 C C . VAL A 1 111 ? 0.502 5.011 -2.562 1.00 97.75 111 VAL A C 1
ATOM 839 O O . VAL A 1 111 ? 0.657 5.738 -3.548 1.00 97.75 111 VAL A O 1
ATOM 842 N N . VAL A 1 112 ? -0.412 4.047 -2.520 1.00 98.19 112 VAL A N 1
ATOM 843 C CA . VAL A 1 112 ? -1.301 3.766 -3.645 1.00 98.19 112 VAL A CA 1
ATOM 844 C C . VAL A 1 112 ? -2.425 4.793 -3.638 1.00 98.19 112 VAL A C 1
ATOM 846 O O . VAL A 1 112 ? -3.172 4.913 -2.678 1.00 98.19 112 VAL A O 1
ATOM 849 N N . MET A 1 113 ? -2.555 5.534 -4.731 1.00 97.06 113 MET A N 1
ATOM 850 C CA . MET A 1 113 ? -3.650 6.483 -4.956 1.00 97.06 113 MET A CA 1
ATOM 851 C C . MET A 1 113 ? -4.777 5.872 -5.800 1.00 97.06 113 MET A C 1
ATOM 853 O O . MET A 1 113 ? -5.861 6.438 -5.903 1.00 97.06 113 MET A O 1
ATOM 857 N N . GLY A 1 114 ? -4.506 4.730 -6.434 1.00 97.25 114 GLY A N 1
ATOM 858 C CA . GLY A 1 114 ? -5.459 3.940 -7.205 1.00 97.25 114 GLY A CA 1
ATOM 859 C C . GLY A 1 114 ? -4.747 2.820 -7.958 1.00 97.25 114 GLY A C 1
ATOM 860 O O . GLY A 1 114 ? -3.599 2.987 -8.372 1.00 97.25 114 GLY A O 1
ATOM 861 N N . ALA A 1 115 ? -5.415 1.684 -8.125 1.00 98.19 115 ALA A N 1
ATOM 862 C CA . ALA A 1 115 ? -4.914 0.561 -8.914 1.00 98.19 115 ALA A CA 1
ATOM 863 C C . ALA A 1 115 ? -6.083 -0.304 -9.389 1.00 98.19 115 ALA A C 1
ATOM 865 O O . ALA A 1 115 ? -7.081 -0.446 -8.676 1.00 98.19 115 ALA A O 1
ATOM 866 N N . ARG A 1 116 ? -5.954 -0.909 -10.570 1.00 98.44 116 ARG A N 1
ATOM 867 C CA . ARG A 1 116 ? -6.851 -1.984 -11.003 1.00 98.44 116 ARG A CA 1
ATOM 868 C C . ARG A 1 116 ? -6.246 -3.323 -10.635 1.00 98.44 116 ARG A C 1
ATOM 870 O O . ARG A 1 116 ? -5.038 -3.513 -10.730 1.00 98.44 116 ARG A O 1
ATOM 877 N N . VAL A 1 117 ? -7.084 -4.247 -10.204 1.00 98.56 117 VAL A N 1
ATOM 878 C CA . VAL A 1 117 ? -6.655 -5.581 -9.809 1.00 98.56 117 VAL A CA 1
ATOM 879 C C . VAL A 1 117 ? -6.718 -6.516 -11.004 1.00 98.56 117 VAL A C 1
ATOM 881 O O . VAL A 1 117 ? -7.724 -6.568 -11.706 1.00 98.56 117 VAL A O 1
ATOM 884 N N . VAL A 1 118 ? -5.651 -7.289 -11.206 1.00 98.19 118 VAL A N 1
ATOM 885 C CA . VAL A 1 118 ? -5.702 -8.499 -12.029 1.00 98.19 118 VAL A CA 1
ATOM 886 C C . VAL A 1 118 ? -6.045 -9.688 -11.134 1.00 98.19 118 VAL A C 1
ATOM 888 O O . VAL A 1 118 ? -7.018 -10.390 -11.396 1.00 98.19 118 VAL A O 1
ATOM 891 N N . ALA A 1 119 ? -5.296 -9.865 -10.047 1.00 97.94 119 ALA A N 1
ATOM 892 C CA . ALA A 1 119 ? -5.627 -10.755 -8.939 1.00 97.94 119 ALA A CA 1
ATOM 893 C C . ALA A 1 119 ? -4.842 -10.305 -7.705 1.00 97.94 119 ALA A C 1
ATOM 895 O O . ALA A 1 119 ? -3.627 -10.172 -7.788 1.00 97.94 119 ALA A O 1
ATOM 896 N N . VAL A 1 120 ? -5.502 -10.065 -6.574 1.00 98.75 120 VAL A N 1
ATOM 897 C CA . VAL A 1 120 ? -4.817 -9.718 -5.316 1.00 98.75 120 VAL A CA 1
ATOM 898 C C . VAL A 1 120 ? -5.357 -10.588 -4.203 1.00 98.75 120 VAL A C 1
ATOM 900 O O . VAL A 1 120 ? -6.563 -10.614 -3.978 1.00 98.75 120 VAL A O 1
ATOM 903 N N . GLU A 1 121 ? -4.468 -11.271 -3.500 1.00 98.75 121 GLU A N 1
ATOM 904 C CA . GLU A 1 121 ? -4.771 -12.010 -2.282 1.00 98.75 121 GLU A CA 1
ATOM 905 C C . GLU A 1 121 ? -4.349 -11.172 -1.085 1.00 98.75 121 GLU A C 1
ATOM 907 O O . GLU A 1 121 ? -3.285 -10.546 -1.090 1.00 98.75 121 GLU A O 1
ATOM 912 N N . PHE A 1 122 ? -5.195 -11.132 -0.063 1.00 98.69 122 PHE A N 1
ATOM 913 C CA . PHE A 1 122 ? -4.951 -10.304 1.103 1.00 98.69 122 PHE A CA 1
ATOM 914 C C . PHE A 1 122 ? -5.357 -10.989 2.401 1.00 98.69 122 PHE A C 1
ATOM 916 O O . PHE A 1 122 ? -6.249 -11.840 2.453 1.00 98.69 122 PHE A O 1
ATOM 923 N N . VAL A 1 123 ? -4.704 -10.543 3.465 1.00 98.75 123 VAL A N 1
ATOM 924 C CA . VAL A 1 123 ? -5.027 -10.851 4.849 1.00 98.75 123 VAL A CA 1
ATOM 925 C C . VAL A 1 123 ? -5.222 -9.533 5.578 1.00 98.75 123 VAL A C 1
ATOM 927 O O . VAL A 1 123 ? -4.368 -8.651 5.523 1.00 98.75 123 VAL A O 1
ATOM 930 N N . MET A 1 124 ? -6.348 -9.406 6.264 1.00 98.50 124 MET A N 1
ATOM 931 C CA . MET A 1 124 ? -6.680 -8.267 7.102 1.00 98.50 124 MET A CA 1
ATOM 932 C C . MET A 1 124 ? -6.780 -8.738 8.550 1.00 98.50 124 MET A C 1
ATOM 934 O O . MET A 1 124 ? -7.611 -9.593 8.863 1.00 98.50 124 MET A O 1
ATOM 938 N N . ASP A 1 125 ? -5.934 -8.186 9.411 1.00 98.31 125 ASP A N 1
ATOM 939 C CA . ASP A 1 125 ? -5.967 -8.418 10.852 1.00 98.31 125 ASP A CA 1
ATOM 940 C C . ASP A 1 125 ? -6.810 -7.299 11.481 1.00 98.31 125 ASP A C 1
ATOM 942 O O . ASP A 1 125 ? -6.400 -6.139 11.569 1.00 98.31 125 ASP A O 1
ATOM 946 N N . VAL A 1 126 ? -8.049 -7.643 11.825 1.00 98.19 126 VAL A N 1
ATOM 947 C CA . VAL A 1 126 ? -9.070 -6.739 12.361 1.00 98.19 126 VAL A CA 1
ATOM 948 C C . VAL A 1 126 ? -8.934 -6.666 13.874 1.00 98.19 126 VAL A C 1
ATOM 950 O O . VAL A 1 126 ? -8.800 -7.699 14.524 1.00 98.19 126 VAL A O 1
ATOM 953 N N . MET A 1 127 ? -9.019 -5.452 14.412 1.00 96.81 127 MET A N 1
ATOM 954 C CA . MET A 1 127 ? -9.079 -5.164 15.845 1.00 96.81 127 MET A CA 1
ATOM 955 C C . MET A 1 127 ? -10.516 -4.736 16.161 1.00 96.81 127 MET A C 1
ATOM 957 O O . MET A 1 127 ? -10.941 -3.659 15.739 1.00 96.81 127 MET A O 1
ATOM 961 N N . ASP A 1 128 ? -11.292 -5.601 16.816 1.00 93.94 128 ASP A N 1
ATOM 962 C CA . ASP A 1 128 ? -12.735 -5.392 17.026 1.00 93.94 128 ASP A CA 1
ATOM 963 C C . ASP A 1 128 ? -13.037 -4.540 18.279 1.00 93.94 128 ASP A C 1
ATOM 965 O O . ASP A 1 128 ? -14.101 -3.925 18.368 1.00 93.94 128 ASP A O 1
ATOM 969 N N . ASP A 1 129 ? -12.091 -4.441 19.214 1.00 92.94 129 ASP A N 1
ATOM 970 C CA . ASP A 1 129 ? -12.189 -3.669 20.464 1.00 92.94 129 ASP A CA 1
ATOM 971 C C . ASP A 1 129 ? -11.613 -2.245 20.369 1.00 92.94 129 ASP A C 1
ATOM 973 O O . ASP A 1 129 ? -11.722 -1.451 21.310 1.00 92.94 129 ASP A O 1
ATOM 977 N N . VAL A 1 130 ? -11.021 -1.897 19.225 1.00 93.00 130 VAL A N 1
ATOM 978 C CA . VAL A 1 130 ? -10.342 -0.619 19.001 1.00 93.00 130 VAL A CA 1
ATOM 979 C C . VAL A 1 130 ? -10.942 0.125 17.817 1.00 93.00 130 VAL A C 1
ATOM 981 O O . VAL A 1 130 ? -11.240 -0.431 16.762 1.00 93.00 130 VAL A O 1
ATOM 984 N N . MET A 1 131 ? -11.037 1.444 17.961 1.00 91.81 131 MET A N 1
ATOM 985 C CA . MET A 1 131 ? -11.273 2.355 16.852 1.00 91.81 131 MET A CA 1
ATOM 986 C C . MET A 1 131 ? -10.149 3.385 16.744 1.00 91.81 131 MET A C 1
ATOM 988 O O . MET A 1 131 ? -9.825 4.080 17.708 1.00 91.81 131 MET A O 1
ATOM 992 N N . LEU A 1 132 ? -9.588 3.507 15.539 1.00 93.81 132 LEU A N 1
ATOM 993 C CA . LEU A 1 132 ? -8.528 4.459 15.211 1.00 93.81 132 LEU A CA 1
ATOM 994 C C . LEU A 1 132 ? -9.087 5.562 14.320 1.00 93.81 132 LEU A C 1
ATOM 996 O O . LEU A 1 132 ? -9.560 5.277 13.215 1.00 93.81 132 LEU A O 1
ATOM 1000 N N . ARG A 1 133 ? -8.996 6.820 14.757 1.00 94.75 133 ARG A N 1
ATOM 1001 C CA . ARG A 1 133 ? -9.427 7.978 13.968 1.00 94.75 133 ARG A CA 1
ATOM 1002 C C . ARG A 1 133 ? -8.232 8.787 13.490 1.00 94.75 133 ARG A C 1
ATOM 1004 O O . ARG A 1 133 ? -7.329 9.125 14.259 1.00 94.75 133 ARG A O 1
ATOM 1011 N N . ARG A 1 134 ? -8.262 9.130 12.206 1.00 94.50 134 ARG A N 1
ATOM 1012 C CA . ARG A 1 134 ? -7.286 10.001 11.569 1.00 94.50 134 ARG A CA 1
ATOM 1013 C C . ARG A 1 134 ? -7.709 11.457 11.598 1.00 94.50 134 ARG A C 1
ATOM 1015 O O . ARG A 1 134 ? -8.891 11.767 11.436 1.00 94.50 134 ARG A O 1
ATOM 1022 N N . ARG A 1 135 ? -6.726 12.346 11.730 1.00 93.69 135 ARG A N 1
ATOM 1023 C CA . ARG A 1 135 ? -6.870 13.788 11.515 1.00 93.69 135 ARG A CA 1
ATOM 1024 C C . ARG A 1 135 ? -5.641 14.349 10.814 1.00 93.69 135 ARG A C 1
ATOM 1026 O O . ARG A 1 135 ? -4.575 13.737 10.804 1.00 93.69 135 ARG A O 1
ATOM 1033 N N . LEU A 1 136 ? -5.811 15.525 10.217 1.00 92.69 136 LEU A N 1
ATOM 1034 C CA . LEU A 1 136 ? -4.709 16.282 9.644 1.00 92.69 136 LEU A CA 1
ATOM 1035 C C . LEU A 1 136 ? -3.758 16.735 10.757 1.00 92.69 136 LEU A C 1
ATOM 1037 O O . LEU A 1 136 ? -4.093 17.622 11.548 1.00 92.69 136 LEU A O 1
ATOM 1041 N N . ASP A 1 137 ? -2.551 16.190 10.763 1.00 91.69 137 ASP A N 1
ATOM 1042 C CA . ASP A 1 137 ? -1.457 16.745 11.538 1.00 91.69 137 ASP A CA 1
ATOM 1043 C C . ASP A 1 137 ? -0.909 17.986 10.822 1.00 91.69 137 ASP A C 1
ATOM 1045 O O . ASP A 1 137 ? -0.368 17.913 9.722 1.00 91.69 137 ASP A O 1
ATOM 1049 N N . ARG A 1 138 ? -1.020 19.159 11.452 1.00 88.56 138 ARG A N 1
ATOM 1050 C CA . ARG A 1 138 ? -0.600 20.435 10.843 1.00 88.56 138 ARG A CA 1
ATOM 1051 C C . ARG A 1 138 ? 0.914 20.557 10.672 1.00 88.56 138 ARG A C 1
ATOM 1053 O O . ARG A 1 138 ? 1.369 21.404 9.901 1.00 88.56 138 ARG A O 1
ATOM 1060 N N . GLN A 1 139 ? 1.700 19.776 11.412 1.00 87.75 139 GLN A N 1
ATOM 1061 C CA . GLN A 1 139 ? 3.153 19.844 11.329 1.00 87.75 139 GLN A CA 1
ATOM 1062 C C . GLN A 1 139 ? 3.663 19.168 10.052 1.00 87.75 139 GLN A C 1
ATOM 1064 O O . GLN A 1 139 ? 4.464 19.770 9.332 1.00 87.75 139 GLN A O 1
ATOM 1069 N N . SER A 1 140 ? 3.178 17.958 9.770 1.00 88.31 140 SER A N 1
ATOM 1070 C CA . SER A 1 140 ? 3.514 17.163 8.584 1.00 88.31 140 SER A CA 1
ATOM 1071 C C . SER A 1 140 ? 2.589 17.405 7.391 1.00 88.31 140 SER A C 1
ATOM 1073 O O . SER A 1 140 ? 2.969 17.106 6.269 1.00 88.31 140 SER A O 1
ATOM 1075 N N . GLY A 1 141 ? 1.385 17.933 7.610 1.00 90.19 141 GLY A N 1
ATOM 1076 C CA . GLY A 1 141 ? 0.338 18.025 6.589 1.00 90.19 141 GLY A CA 1
ATOM 1077 C C . GLY A 1 141 ? -0.226 16.666 6.156 1.00 90.19 141 GLY A C 1
ATOM 1078 O O . GLY A 1 141 ? -0.919 16.580 5.143 1.00 90.19 141 GLY A O 1
ATOM 1079 N N . LEU A 1 142 ? 0.051 15.604 6.920 1.00 90.88 142 LEU A N 1
ATOM 1080 C CA . LEU A 1 142 ? -0.450 14.256 6.677 1.00 90.88 142 LEU A CA 1
ATOM 1081 C C . LEU A 1 142 ? -1.705 13.968 7.500 1.00 90.88 142 LEU A C 1
ATOM 1083 O O . LEU A 1 142 ? -1.892 14.486 8.599 1.00 90.88 142 LEU A O 1
ATOM 1087 N N . VAL A 1 143 ? -2.550 13.088 6.971 1.00 92.00 143 VAL A N 1
ATOM 1088 C CA . VAL A 1 143 ? -3.707 12.540 7.682 1.00 92.00 143 VAL A CA 1
ATOM 1089 C C . VAL A 1 143 ? -3.252 11.282 8.417 1.00 92.00 143 VAL A C 1
ATOM 1091 O O . VAL A 1 143 ? -3.112 10.219 7.817 1.00 92.00 143 VAL A O 1
ATOM 1094 N N . VAL A 1 144 ? -2.983 11.421 9.712 1.00 93.25 144 VAL A N 1
ATOM 1095 C CA . VAL A 1 144 ? -2.399 10.379 10.575 1.00 93.25 144 VAL A CA 1
ATOM 1096 C C . VAL A 1 144 ? -3.359 10.023 11.701 1.00 93.25 144 VAL A C 1
ATOM 1098 O O . VAL A 1 144 ? -4.318 10.753 11.939 1.00 93.25 144 VAL A O 1
ATOM 1101 N N . TRP A 1 145 ? -3.124 8.913 12.401 1.00 94.12 145 TRP A N 1
ATOM 1102 C CA . TRP A 1 145 ? -3.884 8.598 13.612 1.00 94.12 145 TRP A CA 1
ATOM 1103 C C . TRP A 1 145 ? -3.675 9.677 14.679 1.00 94.12 145 TRP A C 1
ATOM 1105 O O . TRP A 1 145 ? -2.541 10.023 15.001 1.00 94.12 145 TRP A O 1
ATOM 1115 N N . ASP A 1 146 ? -4.780 10.195 15.209 1.00 90.69 146 ASP A N 1
ATOM 1116 C CA . ASP A 1 146 ? -4.810 11.276 16.207 1.00 90.69 146 ASP A CA 1
ATOM 1117 C C . ASP A 1 146 ? -5.558 10.848 17.473 1.00 90.69 146 ASP A C 1
ATOM 1119 O O . ASP A 1 146 ? -5.232 11.273 18.577 1.00 90.69 146 ASP A O 1
ATOM 1123 N N . GLU A 1 147 ? -6.552 9.972 17.326 1.00 87.12 147 GLU A N 1
ATOM 1124 C CA . GLU A 1 147 ? -7.444 9.587 18.410 1.00 87.12 147 GLU A CA 1
ATOM 1125 C C . GLU A 1 147 ? -7.671 8.073 18.398 1.00 87.12 147 GLU A C 1
ATOM 1127 O O . GLU A 1 147 ? -7.890 7.458 17.348 1.00 87.12 147 GLU A O 1
ATOM 1132 N N . MET A 1 148 ? -7.610 7.487 19.590 1.00 85.19 148 MET A N 1
ATOM 1133 C CA . MET A 1 148 ? -7.881 6.080 19.859 1.00 85.19 148 MET A CA 1
ATOM 1134 C C . MET A 1 148 ? -9.068 5.991 20.801 1.00 85.19 148 MET A C 1
ATOM 1136 O O . MET A 1 148 ? -9.109 6.678 21.821 1.00 85.19 148 MET A O 1
ATOM 1140 N N . LEU A 1 149 ? -10.021 5.134 20.464 1.00 81.00 149 LEU A N 1
ATOM 1141 C CA . LEU A 1 149 ? -11.173 4.844 21.302 1.00 81.00 149 LEU A CA 1
ATOM 1142 C C . LEU A 1 149 ? -11.161 3.339 21.567 1.00 81.00 149 LEU A C 1
ATOM 1144 O O . LEU A 1 149 ? -11.338 2.547 20.641 1.00 81.00 149 LEU A O 1
ATOM 1148 N N . GLY A 1 150 ? -10.851 2.974 22.813 1.00 67.88 150 GLY A N 1
ATOM 1149 C CA . GLY A 1 150 ? -10.944 1.604 23.318 1.00 67.88 150 GLY A CA 1
ATOM 1150 C C . GLY A 1 150 ? -12.336 1.336 23.889 1.00 67.88 150 GLY A C 1
ATOM 1151 O O . GLY A 1 150 ? -12.969 2.259 24.402 1.00 67.88 150 GLY A O 1
ATOM 1152 N N . ASP A 1 151 ? -12.780 0.085 23.770 1.00 60.91 151 ASP A N 1
ATOM 1153 C CA . ASP A 1 151 ? -14.135 -0.396 24.068 1.00 60.91 151 ASP A CA 1
ATOM 1154 C C . ASP A 1 151 ? -15.213 0.286 23.200 1.00 60.91 151 ASP A C 1
ATOM 1156 O O . ASP A 1 151 ? -15.994 1.138 23.636 1.00 60.91 151 ASP A O 1
ATOM 1160 N N . SER A 1 152 ? -15.299 -0.133 21.928 1.00 44.03 152 SER A N 1
ATOM 1161 C CA . SER A 1 152 ? -16.601 -0.078 21.242 1.00 44.03 152 SER A CA 1
ATOM 1162 C C . SER A 1 152 ? -17.599 -0.895 22.066 1.00 44.03 152 SER A C 1
ATOM 1164 O O . SER A 1 152 ? -17.224 -1.968 22.538 1.00 44.03 152 SER A O 1
ATOM 1166 N N . PRO A 1 153 ? -18.858 -0.446 22.249 1.00 43.81 153 PRO A N 1
ATOM 1167 C CA . PRO A 1 153 ? -19.845 -1.258 22.939 1.00 43.81 153 PRO A CA 1
ATOM 1168 C C . PRO A 1 153 ? -19.870 -2.615 22.252 1.00 43.81 153 PRO A C 1
ATOM 1170 O O . PRO A 1 153 ? -20.056 -2.702 21.031 1.00 43.81 153 PRO A O 1
ATOM 1173 N N . SER A 1 154 ? -19.639 -3.659 23.048 1.00 44.53 154 SER A N 1
ATOM 1174 C CA . SER A 1 154 ? -19.817 -5.023 22.595 1.00 44.53 154 SER A CA 1
ATOM 1175 C C . SER A 1 154 ? -21.173 -5.126 21.903 1.00 44.53 154 SER A C 1
ATOM 1177 O O . SER A 1 154 ? -22.099 -4.351 22.154 1.00 44.53 154 SER A O 1
ATOM 1179 N N . ARG A 1 155 ? -21.274 -6.119 21.031 1.00 45.06 155 ARG A N 1
ATOM 1180 C CA . ARG A 1 155 ? -22.441 -6.640 20.304 1.00 45.06 155 ARG A CA 1
ATOM 1181 C C . ARG A 1 155 ? -23.789 -6.716 21.066 1.00 45.06 155 ARG A C 1
ATOM 1183 O O . ARG A 1 155 ? -24.752 -7.252 20.524 1.00 45.06 155 ARG A O 1
ATOM 1190 N N . ALA A 1 156 ? -23.900 -6.215 22.290 1.00 38.72 156 ALA A N 1
ATOM 1191 C CA . ALA A 1 156 ? -25.131 -5.991 23.018 1.00 38.72 156 ALA A CA 1
ATOM 1192 C C . ALA A 1 156 ? -26.022 -4.929 22.332 1.00 38.72 156 ALA A C 1
ATOM 1194 O O . ALA A 1 156 ? -25.872 -3.722 22.505 1.00 38.72 156 ALA A O 1
ATOM 1195 N N . SER A 1 157 ? -27.037 -5.431 21.621 1.00 42.34 157 SER A N 1
ATOM 1196 C CA . SER A 1 157 ? -28.292 -4.751 21.245 1.00 42.34 157 SER A CA 1
ATOM 1197 C C . SER A 1 157 ? -28.330 -3.846 20.002 1.00 42.34 157 SER A C 1
ATOM 1199 O O . SER A 1 157 ? -29.018 -2.830 19.982 1.00 42.34 157 SER A O 1
ATOM 1201 N N . SER A 1 158 ? -27.757 -4.283 18.880 1.00 41.66 158 SER A N 1
ATOM 1202 C CA . SER A 1 158 ? -28.415 -3.982 17.598 1.00 41.66 158 SER A CA 1
ATOM 1203 C C . SER A 1 158 ? -28.707 -5.287 16.870 1.00 41.66 158 SER A C 1
ATOM 1205 O O . SER A 1 158 ? -27.810 -6.100 16.661 1.00 41.66 158 SER A O 1
ATOM 1207 N N . GLY A 1 159 ? -29.973 -5.515 16.512 1.00 41.47 159 GLY A N 1
ATOM 1208 C CA . GLY A 1 159 ? -30.458 -6.684 15.763 1.00 41.47 159 GLY A CA 1
ATOM 1209 C C . GLY A 1 159 ? -29.933 -6.772 14.322 1.00 41.47 159 GLY A C 1
ATOM 1210 O O . GLY A 1 159 ? -30.650 -7.206 13.433 1.00 41.47 159 GLY A O 1
ATOM 1211 N N . ASN A 1 160 ? -28.694 -6.340 14.082 1.00 48.91 160 ASN A N 1
ATOM 1212 C CA . ASN A 1 160 ? -28.025 -6.304 12.786 1.00 48.91 160 ASN A CA 1
ATOM 1213 C C . ASN A 1 160 ? -27.054 -7.474 12.574 1.00 48.91 160 ASN A C 1
ATOM 1215 O O . ASN A 1 160 ? -26.472 -7.575 11.499 1.00 48.91 160 ASN A O 1
ATOM 1219 N N . GLY A 1 161 ? -26.857 -8.354 13.564 1.00 42.59 161 GLY A N 1
ATOM 1220 C CA . GLY A 1 161 ? -26.005 -9.542 13.420 1.00 42.59 161 GLY A CA 1
ATOM 1221 C C . GLY A 1 161 ? -26.512 -10.493 12.335 1.00 42.59 161 GLY A C 1
ATOM 1222 O O . GLY A 1 161 ? -25.724 -10.957 11.515 1.00 42.59 161 GLY A O 1
ATOM 1223 N N . ASP A 1 162 ? -27.829 -10.684 12.272 1.00 48.25 162 ASP A N 1
ATOM 1224 C CA . ASP A 1 162 ? -28.474 -11.497 11.240 1.00 48.25 162 ASP A CA 1
ATOM 1225 C C . ASP A 1 162 ? -28.469 -10.793 9.881 1.00 48.25 162 ASP A C 1
ATOM 1227 O O . ASP A 1 162 ? -28.266 -11.438 8.862 1.00 48.25 162 ASP A O 1
ATOM 1231 N N . ALA A 1 163 ? -28.585 -9.461 9.853 1.00 47.38 163 ALA A N 1
ATOM 1232 C CA . ALA A 1 163 ? -28.483 -8.681 8.620 1.00 47.38 163 ALA A CA 1
ATOM 1233 C C . ALA A 1 163 ? -27.054 -8.671 8.048 1.00 47.38 163 ALA A C 1
ATOM 1235 O O . ALA A 1 163 ? -26.876 -8.756 6.838 1.00 47.38 163 ALA A O 1
ATOM 1236 N N . ALA A 1 164 ? -26.028 -8.602 8.902 1.00 47.16 164 ALA A N 1
ATOM 1237 C CA . ALA A 1 164 ? -24.627 -8.672 8.493 1.00 47.16 164 ALA A CA 1
ATOM 1238 C C . ALA A 1 164 ? -24.235 -10.089 8.050 1.00 47.16 164 ALA A C 1
ATOM 1240 O O . ALA A 1 164 ? -23.532 -10.243 7.054 1.00 47.16 164 ALA A O 1
ATOM 1241 N N . LYS A 1 165 ? -24.736 -11.122 8.742 1.00 49.44 165 LYS A N 1
ATOM 1242 C CA . LYS A 1 165 ? -24.582 -12.522 8.331 1.00 49.44 165 LYS A CA 1
ATOM 1243 C C . LYS A 1 165 ? -25.293 -12.789 7.000 1.00 49.44 165 LYS A C 1
ATOM 1245 O O . LYS A 1 165 ? -24.666 -13.308 6.088 1.00 49.44 165 LYS A O 1
ATOM 1250 N N . ALA A 1 166 ? -26.536 -12.336 6.843 1.00 56.72 166 ALA A N 1
ATOM 1251 C CA . ALA A 1 166 ? -27.282 -12.448 5.591 1.00 56.72 166 ALA A CA 1
ATOM 1252 C C . ALA A 1 166 ? -26.631 -11.649 4.450 1.00 56.72 166 ALA A C 1
ATOM 1254 O O . ALA A 1 166 ? -26.622 -12.102 3.311 1.00 56.72 166 ALA A O 1
ATOM 1255 N N . ALA A 1 167 ? -26.040 -10.483 4.733 1.00 54.78 167 ALA A N 1
ATOM 1256 C CA . ALA A 1 167 ? -25.286 -9.717 3.742 1.00 54.78 167 ALA A CA 1
ATOM 1257 C C . ALA A 1 167 ? -23.980 -10.417 3.334 1.00 54.78 167 ALA A C 1
ATOM 1259 O O . ALA A 1 167 ? -23.593 -10.340 2.169 1.00 54.78 167 ALA A O 1
ATOM 1260 N N . LEU A 1 168 ? -23.312 -11.107 4.267 1.00 52.38 168 LEU A N 1
ATOM 1261 C CA . LEU A 1 168 ? -22.140 -11.934 3.976 1.00 52.38 168 LEU A CA 1
ATOM 1262 C C . LEU A 1 168 ? -22.525 -13.154 3.129 1.00 52.38 168 LEU A C 1
ATOM 1264 O O . LEU A 1 168 ? -21.903 -13.392 2.101 1.00 52.38 168 LEU A O 1
ATOM 1268 N N . GLU A 1 169 ? -23.591 -13.864 3.496 1.00 65.00 169 GLU A N 1
ATOM 1269 C CA . GLU A 1 169 ? -24.112 -15.015 2.747 1.00 65.00 169 GLU A CA 1
ATOM 1270 C C . GLU A 1 169 ? -24.602 -14.614 1.344 1.00 65.00 169 GLU A C 1
ATOM 1272 O O . GLU A 1 169 ? -24.299 -15.291 0.363 1.00 65.00 169 GLU A O 1
ATOM 1277 N N . ALA A 1 170 ? -25.287 -13.474 1.211 1.00 63.19 170 ALA A N 1
ATOM 1278 C CA . ALA A 1 170 ? -25.712 -12.939 -0.083 1.00 63.19 170 ALA A CA 1
ATOM 1279 C C . ALA A 1 170 ? -24.519 -12.509 -0.952 1.00 63.19 170 ALA A C 1
ATOM 1281 O O . ALA A 1 170 ? -24.508 -12.761 -2.155 1.00 63.19 170 ALA A O 1
ATOM 1282 N N . ALA A 1 171 ? -23.493 -11.906 -0.347 1.00 56.50 171 ALA A N 1
ATOM 1283 C CA . ALA A 1 171 ? -22.256 -11.547 -1.032 1.00 56.50 171 ALA A CA 1
ATOM 1284 C C . ALA A 1 171 ? -21.470 -12.778 -1.504 1.00 56.50 171 ALA A C 1
ATOM 1286 O O . ALA A 1 171 ? -20.930 -12.775 -2.609 1.00 56.50 171 ALA A O 1
ATOM 1287 N N . GLU A 1 172 ? -21.403 -13.825 -0.680 1.00 63.47 172 GLU A N 1
ATOM 1288 C CA . GLU A 1 172 ? -20.816 -15.103 -1.072 1.00 63.47 172 GLU A CA 1
ATOM 1289 C C . GLU A 1 172 ? -21.615 -15.767 -2.193 1.00 63.47 172 GLU A C 1
ATOM 1291 O O . GLU A 1 172 ? -21.017 -16.338 -3.101 1.00 63.47 172 GLU A O 1
ATOM 1296 N N . ALA A 1 173 ? -22.946 -15.688 -2.166 1.00 69.81 173 ALA A N 1
ATOM 1297 C CA . ALA A 1 173 ? -23.796 -16.215 -3.229 1.00 69.81 173 ALA A CA 1
ATOM 1298 C C . ALA A 1 173 ? -23.603 -15.452 -4.552 1.00 69.81 173 ALA A C 1
ATOM 1300 O O . ALA A 1 173 ? -23.486 -16.078 -5.606 1.00 69.81 173 ALA A O 1
ATOM 1301 N N . GLU A 1 174 ? -23.503 -14.122 -4.503 1.00 69.00 174 GLU A N 1
ATOM 1302 C CA . GLU A 1 174 ? -23.227 -13.274 -5.669 1.00 69.00 174 GLU A CA 1
ATOM 1303 C C . GLU A 1 174 ? -21.839 -13.565 -6.264 1.00 69.00 174 GLU A C 1
ATOM 1305 O O . GLU A 1 174 ? -21.698 -13.713 -7.478 1.00 69.00 174 GLU A O 1
ATOM 1310 N N . GLU A 1 175 ? -20.819 -13.743 -5.420 1.00 65.88 175 GLU A N 1
ATOM 1311 C CA . GLU A 1 175 ? -19.474 -14.113 -5.873 1.00 65.88 175 GLU A CA 1
ATOM 1312 C C . GLU A 1 175 ? -19.438 -15.537 -6.446 1.00 65.88 175 GLU A C 1
ATOM 1314 O O . GLU A 1 175 ? -18.844 -15.763 -7.502 1.00 65.88 175 GLU A O 1
ATOM 1319 N N . ARG A 1 176 ? -20.125 -16.504 -5.819 1.00 75.00 176 ARG A N 1
ATOM 1320 C CA . ARG A 1 176 ? -20.280 -17.865 -6.366 1.00 75.00 176 ARG A CA 1
ATOM 1321 C C . ARG A 1 176 ? -20.962 -17.831 -7.736 1.00 75.00 176 ARG A C 1
ATOM 1323 O O . ARG A 1 176 ? -20.520 -18.539 -8.641 1.00 75.00 176 ARG A O 1
ATOM 1330 N N . ALA A 1 177 ? -21.980 -16.987 -7.914 1.00 72.19 177 ALA A N 1
ATOM 1331 C CA . ALA A 1 177 ? -22.656 -16.799 -9.195 1.00 72.19 177 ALA A CA 1
ATOM 1332 C C . ALA A 1 177 ? -21.720 -16.185 -10.249 1.00 72.19 177 ALA A C 1
ATOM 1334 O O . ALA A 1 177 ? -21.620 -16.706 -11.360 1.00 72.19 177 ALA A O 1
ATOM 1335 N N . ARG A 1 178 ? -20.955 -15.148 -9.889 1.00 74.25 178 ARG A N 1
ATOM 1336 C CA . ARG A 1 178 ? -19.997 -14.493 -10.792 1.00 74.25 178 ARG A CA 1
ATOM 1337 C C . ARG A 1 178 ? -18.851 -15.423 -11.204 1.00 74.25 178 ARG A C 1
ATOM 1339 O O . ARG A 1 178 ? -18.459 -15.447 -12.371 1.00 74.25 178 ARG A O 1
ATOM 1346 N N . VAL A 1 179 ? -18.336 -16.232 -10.275 1.00 68.25 179 VAL A N 1
ATOM 1347 C CA . VAL A 1 179 ? -17.319 -17.261 -10.556 1.00 68.25 179 VAL A CA 1
ATOM 1348 C C . VAL A 1 179 ? -17.883 -18.360 -11.461 1.00 68.25 179 VAL A C 1
ATOM 1350 O O . VAL A 1 179 ? -17.194 -18.802 -12.384 1.00 68.25 179 VAL A O 1
ATOM 1353 N N . ALA A 1 180 ? -19.132 -18.783 -11.249 1.00 71.44 180 ALA A N 1
ATOM 1354 C CA . ALA A 1 180 ? -19.803 -19.756 -12.111 1.00 71.44 180 ALA A CA 1
ATOM 1355 C C . ALA A 1 180 ? -20.030 -19.215 -13.535 1.00 71.44 180 ALA A C 1
ATOM 1357 O O . ALA A 1 180 ? -19.800 -19.933 -14.514 1.00 71.44 180 ALA A O 1
ATOM 1358 N N . GLU A 1 181 ? -20.405 -17.942 -13.670 1.00 70.62 181 GLU A N 1
ATOM 1359 C CA . GLU A 1 181 ? -20.569 -17.265 -14.960 1.00 70.62 181 GLU A CA 1
ATOM 1360 C C . GLU A 1 181 ? -19.229 -17.144 -15.703 1.00 70.62 181 GLU A C 1
ATOM 1362 O O . GLU A 1 181 ? -19.121 -17.544 -16.866 1.00 70.62 181 GLU A O 1
ATOM 1367 N N . ALA A 1 182 ? -18.168 -16.713 -15.013 1.00 64.50 182 ALA A N 1
ATOM 1368 C CA . ALA A 1 182 ? -16.823 -16.635 -15.581 1.00 64.50 182 ALA A CA 1
ATOM 1369 C C . ALA A 1 182 ? -16.295 -18.013 -16.024 1.00 64.50 182 ALA A C 1
ATOM 1371 O O . ALA A 1 182 ? -15.684 -18.138 -17.090 1.00 64.50 182 ALA A O 1
ATOM 1372 N N . ARG A 1 183 ? -16.564 -19.073 -15.246 1.00 71.06 183 ARG A N 1
ATOM 1373 C CA . ARG A 1 183 ? -16.216 -20.459 -15.607 1.00 71.06 183 ARG A CA 1
ATOM 1374 C C . ARG A 1 183 ? -16.976 -20.924 -16.854 1.00 71.06 183 ARG A C 1
ATOM 1376 O O . ARG A 1 183 ? -16.377 -21.556 -17.724 1.00 71.06 183 ARG A O 1
ATOM 1383 N N . SER A 1 184 ? -18.255 -20.573 -16.966 1.00 68.19 184 SER A N 1
ATOM 1384 C CA . SER A 1 184 ? -19.108 -20.927 -18.109 1.00 68.19 184 SER A CA 1
ATOM 1385 C C . SER A 1 184 ? -18.679 -20.208 -19.394 1.00 68.19 184 SER A C 1
ATOM 1387 O O . SER A 1 184 ? -18.567 -20.839 -20.446 1.00 68.19 184 SER A O 1
ATOM 1389 N N . ALA A 1 185 ? -18.333 -18.919 -19.310 1.00 66.31 185 ALA A N 1
ATOM 1390 C CA . ALA A 1 185 ? -17.813 -18.148 -20.441 1.00 66.31 185 ALA A CA 1
ATOM 1391 C C . ALA A 1 185 ? -16.483 -18.714 -20.973 1.00 66.31 185 ALA A C 1
ATOM 1393 O O . ALA A 1 185 ? -16.257 -18.774 -22.182 1.00 66.31 185 ALA A O 1
ATOM 1394 N N . ARG A 1 186 ? -15.619 -19.200 -20.073 1.00 66.50 186 ARG A N 1
ATOM 1395 C CA . ARG A 1 186 ? -14.328 -19.808 -20.430 1.00 66.50 186 ARG A CA 1
ATOM 1396 C C . ARG A 1 186 ? -14.485 -21.183 -21.092 1.00 66.50 186 ARG A C 1
ATOM 1398 O O . ARG A 1 186 ? -13.718 -21.509 -21.992 1.00 66.50 186 ARG A O 1
ATOM 1405 N N . ALA A 1 187 ? -15.499 -21.959 -20.701 1.00 66.31 187 ALA A N 1
ATOM 1406 C CA . ALA A 1 187 ? -15.828 -23.239 -21.332 1.00 66.31 187 ALA A CA 1
ATOM 1407 C C . ALA A 1 187 ? -16.423 -23.070 -22.745 1.00 66.31 187 ALA A C 1
ATOM 1409 O O . ALA A 1 187 ? -16.142 -23.873 -23.633 1.00 66.31 187 ALA A O 1
ATOM 1410 N N . ALA A 1 188 ? -17.189 -22.000 -22.987 1.00 60.81 188 ALA A N 1
ATOM 1411 C CA . ALA A 1 188 ? -17.772 -21.712 -24.300 1.00 60.81 188 ALA A CA 1
ATOM 1412 C C . ALA A 1 188 ? -16.718 -21.375 -25.376 1.00 60.81 188 ALA A C 1
ATOM 1414 O O . ALA A 1 188 ? -16.933 -21.656 -26.555 1.00 60.81 188 ALA A O 1
ATOM 1415 N N . PHE A 1 189 ? -15.563 -20.833 -24.974 1.00 50.88 189 PHE A N 1
ATOM 1416 C CA . PHE A 1 189 ? -14.454 -20.495 -25.875 1.00 50.88 189 PHE A CA 1
ATOM 1417 C C . PHE A 1 189 ? -13.535 -21.686 -26.209 1.00 50.88 189 PHE A C 1
ATOM 1419 O O . PHE A 1 189 ? -12.691 -21.579 -27.094 1.00 50.88 189 PHE A O 1
ATOM 1426 N N . ALA A 1 190 ? -13.701 -22.829 -25.533 1.00 47.81 190 ALA A N 1
ATOM 1427 C CA . ALA A 1 190 ? -12.863 -24.020 -25.692 1.00 47.81 190 ALA A CA 1
ATOM 1428 C C . ALA A 1 190 ? -13.457 -25.082 -26.643 1.00 47.81 190 ALA A C 1
ATOM 1430 O O . ALA A 1 190 ? -13.074 -26.250 -26.579 1.00 47.81 190 ALA A O 1
ATOM 1431 N N . ARG A 1 191 ? -14.399 -24.721 -27.530 1.00 46.84 191 ARG A N 1
ATOM 1432 C CA . ARG A 1 191 ? -14.860 -25.654 -28.574 1.00 46.84 191 ARG A CA 1
ATOM 1433 C C . ARG A 1 191 ? -13.839 -25.691 -29.718 1.00 46.84 191 ARG A C 1
ATOM 1435 O O . ARG A 1 191 ? -13.568 -24.642 -30.300 1.00 46.84 191 ARG A O 1
ATOM 1442 N N . PRO A 1 192 ? -13.305 -26.866 -30.096 1.00 43.66 192 PRO A N 1
ATOM 1443 C CA . PRO A 1 192 ? -12.430 -26.965 -31.250 1.00 43.66 192 PRO A CA 1
ATOM 1444 C C . PRO A 1 192 ? -13.262 -26.731 -32.513 1.00 43.66 192 PRO A C 1
ATOM 1446 O O . PRO A 1 192 ? -14.234 -27.441 -32.780 1.00 43.66 192 PRO A O 1
ATOM 1449 N N . THR A 1 193 ? -12.890 -25.727 -33.302 1.00 45.72 193 THR A N 1
ATOM 1450 C CA . THR A 1 193 ? -13.384 -25.552 -34.668 1.00 45.72 193 THR A CA 1
ATOM 1451 C C . THR A 1 193 ? -12.808 -26.667 -35.541 1.00 45.72 193 THR A C 1
ATOM 1453 O O . THR A 1 193 ? -11.770 -26.502 -36.179 1.00 45.72 193 THR A O 1
ATOM 1456 N N . GLY A 1 194 ? -13.463 -27.829 -35.550 1.00 38.50 194 GLY A N 1
ATOM 1457 C CA . GLY A 1 194 ? -13.245 -28.845 -36.572 1.00 38.50 194 GLY A CA 1
ATOM 1458 C C . GLY A 1 194 ? -13.813 -28.334 -37.890 1.00 38.50 194 GLY A C 1
ATOM 1459 O O . GLY A 1 194 ? -15.026 -28.339 -38.086 1.00 38.50 194 GLY A O 1
ATOM 1460 N N . GLY A 1 195 ? -12.942 -27.838 -38.768 1.00 37.06 195 GLY A N 1
ATOM 1461 C CA . GLY A 1 195 ? -13.305 -27.482 -40.133 1.00 37.06 195 GLY A CA 1
ATOM 1462 C C . GLY A 1 195 ? -13.585 -28.743 -40.944 1.00 37.06 195 GLY A C 1
ATOM 1463 O O . GLY A 1 195 ? -12.669 -29.511 -41.228 1.00 37.06 195 GLY A O 1
ATOM 1464 N N . SER A 1 196 ? -14.842 -28.951 -41.328 1.00 37.31 196 SER A N 1
ATOM 1465 C CA . SER A 1 196 ? -15.224 -29.899 -42.369 1.00 37.31 196 SER A CA 1
ATOM 1466 C C . SER A 1 196 ? -15.340 -29.160 -43.703 1.00 37.31 196 SER A C 1
ATOM 1468 O O . SER A 1 196 ? -16.210 -28.318 -43.915 1.00 37.31 196 SER A O 1
ATOM 1470 N N . SER A 1 197 ? -14.427 -29.479 -44.616 1.00 41.69 197 SER A N 1
ATOM 1471 C CA . SER A 1 197 ? -14.529 -29.170 -46.037 1.00 41.69 197 SER A CA 1
ATOM 1472 C C . SER A 1 197 ? -15.169 -30.356 -46.767 1.00 41.69 197 SER A C 1
ATOM 1474 O O . SER A 1 197 ? -14.685 -31.482 -46.688 1.00 41.69 197 SER A O 1
ATOM 1476 N N . SER A 1 198 ? -16.297 -30.103 -47.433 1.00 36.50 198 SER A N 1
ATOM 1477 C CA . SER A 1 198 ? -16.955 -30.863 -48.523 1.00 36.50 198 SER A CA 1
ATOM 1478 C C . SER A 1 198 ? -18.459 -30.557 -48.447 1.00 36.50 198 SER A C 1
ATOM 1480 O O . SER A 1 198 ? -19.002 -30.403 -47.364 1.00 36.50 198 SER A O 1
ATOM 1482 N N . GLY A 1 199 ? -19.229 -30.392 -49.512 1.00 32.12 199 GLY A N 1
ATOM 1483 C CA . GLY A 1 199 ? -18.987 -30.462 -50.938 1.00 32.12 199 GLY A CA 1
ATOM 1484 C C . GLY A 1 199 ? -20.212 -29.865 -51.640 1.00 32.12 199 GLY A C 1
ATOM 1485 O O . GLY A 1 199 ? -21.302 -29.770 -51.075 1.00 32.12 199 GLY A O 1
ATOM 1486 N N . SER A 1 200 ? -20.000 -29.421 -52.868 1.00 34.91 200 SER A N 1
ATOM 1487 C CA . SER A 1 200 ? -21.024 -29.040 -53.832 1.00 34.91 200 SER A CA 1
ATOM 1488 C C . SER A 1 200 ? -21.917 -30.237 -54.193 1.00 34.91 200 SER A C 1
ATOM 1490 O O . SER A 1 200 ? -21.422 -31.340 -54.406 1.00 34.91 200 SER A O 1
ATOM 1492 N N . GLY A 1 201 ? -23.229 -30.021 -54.317 1.00 31.36 201 GLY A N 1
ATOM 1493 C CA . GLY A 1 201 ? -24.163 -31.064 -54.749 1.00 31.36 201 GLY A CA 1
ATOM 1494 C C . GLY A 1 201 ? -25.591 -30.553 -54.906 1.00 31.36 201 GLY A C 1
ATOM 1495 O O . GLY A 1 201 ? -26.173 -30.018 -53.976 1.00 31.36 201 GLY A O 1
ATOM 1496 N N . SER A 1 202 ? -26.114 -30.680 -56.117 1.00 32.56 202 SER A N 1
ATOM 1497 C CA . SER A 1 202 ? -27.321 -30.069 -56.671 1.00 32.56 202 SER A CA 1
ATOM 1498 C C . SER A 1 202 ? -28.670 -30.613 -56.165 1.00 32.56 202 SER A C 1
ATOM 1500 O O . SER A 1 202 ? -28.797 -31.801 -55.902 1.00 32.56 202 SER A O 1
ATOM 1502 N N . SER A 1 203 ? -29.686 -29.740 -56.233 1.00 34.81 203 SER A N 1
ATOM 1503 C CA . SER A 1 203 ? -31.065 -29.951 -56.736 1.00 34.81 203 SER A CA 1
ATOM 1504 C C . SER A 1 203 ? -31.877 -31.191 -56.326 1.00 34.81 203 SER A C 1
ATOM 1506 O O . SER A 1 203 ? -31.544 -32.317 -56.682 1.00 34.81 203 SER A O 1
ATOM 1508 N N . GLY A 1 204 ? -33.081 -30.949 -55.800 1.00 31.16 204 GLY A N 1
ATOM 1509 C CA . GLY A 1 204 ? -34.150 -31.948 -55.747 1.00 31.16 204 GLY A CA 1
ATOM 1510 C C . GLY A 1 204 ? -35.432 -31.395 -55.134 1.00 31.16 204 GLY A C 1
ATOM 1511 O O . GLY A 1 204 ? -35.555 -31.313 -53.921 1.00 31.16 204 GLY A O 1
ATOM 1512 N N . SER A 1 205 ? -36.364 -30.992 -55.996 1.00 31.61 205 SER A N 1
ATOM 1513 C CA . SER A 1 205 ? -37.758 -30.652 -55.687 1.00 31.61 205 SER A CA 1
ATOM 1514 C C . SER A 1 205 ? -38.541 -31.898 -55.246 1.00 31.61 205 SER A C 1
ATOM 1516 O O . SER A 1 205 ? -38.324 -32.966 -55.818 1.00 31.61 205 SER A O 1
ATOM 1518 N N . GLY A 1 206 ? -39.478 -31.780 -54.297 1.00 30.22 206 GLY A N 1
ATOM 1519 C CA . GLY A 1 206 ? -40.378 -32.888 -53.951 1.00 30.22 206 GLY A CA 1
ATOM 1520 C C . GLY A 1 206 ? -41.317 -32.628 -52.769 1.00 30.22 206 GLY A C 1
ATOM 1521 O O . GLY A 1 206 ? -40.877 -32.465 -51.642 1.00 30.22 206 GLY A O 1
ATOM 1522 N N . ASN A 1 207 ? -42.611 -32.608 -53.076 1.00 32.91 207 ASN A N 1
ATOM 1523 C CA . ASN A 1 207 ? -43.792 -32.317 -52.258 1.00 32.91 207 ASN A CA 1
ATOM 1524 C C . ASN A 1 207 ? -44.084 -33.236 -51.044 1.00 32.91 207 ASN A C 1
ATOM 1526 O O . ASN A 1 207 ? -43.837 -34.433 -51.090 1.00 32.91 207 ASN A O 1
ATOM 1530 N N . ASN A 1 208 ? -44.774 -32.626 -50.068 1.00 32.62 208 ASN A N 1
ATOM 1531 C CA . ASN A 1 208 ? -45.966 -33.029 -49.293 1.00 32.62 208 ASN A CA 1
ATOM 1532 C C . ASN A 1 208 ? -46.255 -34.478 -48.825 1.00 32.62 208 ASN A C 1
ATOM 1534 O O . ASN A 1 208 ? -46.358 -35.411 -49.611 1.00 32.62 208 ASN A O 1
ATOM 1538 N N . ASN A 1 209 ? -46.735 -34.475 -47.570 1.00 32.38 209 ASN A N 1
ATOM 1539 C CA . ASN A 1 209 ? -47.880 -35.189 -46.975 1.00 32.38 209 ASN A CA 1
ATOM 1540 C C . ASN A 1 209 ? -47.728 -36.590 -46.348 1.00 32.38 209 ASN A C 1
ATOM 1542 O O . ASN A 1 209 ? -47.461 -37.575 -47.019 1.00 32.38 209 ASN A O 1
ATOM 1546 N N . SER A 1 210 ? -48.006 -36.589 -45.032 1.00 35.03 210 SER A N 1
ATOM 1547 C CA . SER A 1 210 ? -48.945 -37.425 -44.252 1.00 35.03 210 SER A CA 1
ATOM 1548 C C . SER A 1 210 ? -49.111 -38.915 -44.565 1.00 35.03 210 SER A C 1
ATOM 1550 O O . SER A 1 210 ? -49.524 -39.266 -45.660 1.00 35.03 210 SER A O 1
ATOM 1552 N N . ASP A 1 211 ? -48.932 -39.744 -43.529 1.00 32.44 211 ASP A N 1
ATOM 1553 C CA . ASP A 1 211 ? -49.907 -40.704 -42.948 1.00 32.44 211 ASP A CA 1
ATOM 1554 C C . ASP A 1 211 ? -49.157 -41.510 -41.856 1.00 32.44 211 ASP A C 1
ATOM 1556 O O . ASP A 1 211 ? -48.024 -41.925 -42.068 1.00 32.44 211 ASP A O 1
ATOM 1560 N N . HIS A 1 212 ? -49.515 -41.504 -40.565 1.00 33.69 212 HIS A N 1
ATOM 1561 C CA . HIS A 1 212 ? -50.633 -42.144 -39.846 1.00 33.69 212 HIS A CA 1
ATOM 1562 C C . HIS A 1 212 ? -50.709 -43.682 -39.917 1.00 33.69 212 HIS A C 1
ATOM 1564 O O . HIS A 1 212 ? -50.739 -44.273 -40.990 1.00 33.69 212 HIS A O 1
ATOM 1570 N N . SER A 1 213 ? -50.887 -44.266 -38.715 1.00 31.58 213 SER A N 1
ATOM 1571 C CA . SER A 1 213 ? -51.169 -45.671 -38.342 1.00 31.58 213 SER A CA 1
ATOM 1572 C C . SER A 1 213 ? -49.945 -46.609 -38.259 1.00 31.58 213 SER A C 1
ATOM 1574 O O . SER A 1 213 ? -49.062 -46.549 -39.097 1.00 31.58 213 SER A O 1
ATOM 1576 N N . SER A 1 214 ? -49.778 -47.492 -37.268 1.00 33.94 214 SER A N 1
ATOM 1577 C CA . SER A 1 214 ? -50.625 -47.908 -36.138 1.00 33.94 214 SER A CA 1
ATOM 1578 C C . SER A 1 214 ? -49.875 -48.899 -35.235 1.00 33.94 214 SER A C 1
ATOM 1580 O O . SER A 1 214 ? -49.129 -49.727 -35.749 1.00 33.94 214 SER A O 1
ATOM 1582 N N . GLY A 1 215 ? -50.247 -48.903 -33.947 1.00 28.44 215 GLY A N 1
ATOM 1583 C CA . GLY A 1 215 ? -50.313 -50.091 -33.080 1.00 28.44 215 GLY A CA 1
ATOM 1584 C C . GLY A 1 215 ? -49.014 -50.504 -32.378 1.00 28.44 215 GLY A C 1
ATOM 1585 O O . GLY A 1 215 ? -47.936 -50.382 -32.934 1.00 28.44 215 GLY A O 1
ATOM 1586 N N . SER A 1 216 ? -49.012 -51.044 -31.163 1.00 30.80 216 SER A N 1
ATOM 1587 C CA . SER A 1 216 ? -50.055 -51.315 -30.165 1.00 30.80 216 SER A CA 1
ATOM 1588 C C . SER A 1 216 ? -49.365 -52.013 -28.986 1.00 30.80 216 SER A C 1
ATOM 1590 O O . SER A 1 216 ? -48.567 -52.908 -29.253 1.00 30.80 216 SER A O 1
ATOM 1592 N N . SER A 1 217 ? -49.804 -51.715 -27.750 1.00 28.67 217 SER A N 1
ATOM 1593 C CA . SER A 1 217 ? -49.776 -52.582 -26.540 1.00 28.67 217 SER A CA 1
ATOM 1594 C C . SER A 1 217 ? -48.390 -53.027 -26.013 1.00 28.67 217 SER A C 1
ATOM 1596 O O . SER A 1 217 ? -47.481 -53.289 -26.779 1.00 28.67 217 SER A O 1
ATOM 1598 N N . SER A 1 218 ? -48.111 -53.143 -24.716 1.00 32.94 218 SER A N 1
ATOM 1599 C CA . SER A 1 218 ? -48.947 -53.471 -23.559 1.00 32.94 218 SER A CA 1
ATOM 1600 C C . SER A 1 218 ? -48.267 -53.050 -22.250 1.00 32.94 218 SER A C 1
ATOM 1602 O O . SER A 1 218 ? -47.050 -52.888 -22.186 1.00 32.94 218 SER A O 1
ATOM 1604 N N . ASP A 1 219 ? -49.108 -52.959 -21.228 1.00 30.05 219 ASP A N 1
ATOM 1605 C CA . ASP A 1 219 ? -48.879 -52.661 -19.819 1.00 30.05 219 ASP A CA 1
ATOM 1606 C C . ASP A 1 219 ? -47.739 -53.412 -19.116 1.00 30.05 219 ASP A C 1
ATOM 1608 O O . ASP A 1 219 ? -47.435 -54.570 -19.404 1.00 30.05 219 ASP A O 1
ATOM 1612 N N . GLY A 1 220 ? -47.206 -52.754 -18.086 1.00 30.28 220 GLY A N 1
ATOM 1613 C CA . GLY A 1 220 ? -46.346 -53.338 -17.065 1.00 30.28 220 GLY A CA 1
ATOM 1614 C C . GLY A 1 220 ? -46.187 -52.373 -15.895 1.00 30.28 220 GLY A C 1
ATOM 1615 O O . GLY A 1 220 ? -45.198 -51.655 -15.817 1.00 30.28 220 GLY A O 1
ATOM 1616 N N . ALA A 1 221 ? -47.193 -52.324 -15.019 1.00 34.28 221 ALA A N 1
ATOM 1617 C CA . ALA A 1 221 ? -47.102 -51.676 -13.716 1.00 34.28 221 ALA A CA 1
ATOM 1618 C C . ALA A 1 221 ? -46.149 -52.475 -12.810 1.00 34.28 221 ALA A C 1
ATOM 1620 O O . ALA A 1 221 ? -46.309 -53.687 -12.665 1.00 34.28 221 ALA A O 1
ATOM 1621 N N . GLY A 1 222 ? -45.179 -51.790 -12.207 1.00 30.23 222 GLY A N 1
ATOM 1622 C CA . GLY A 1 222 ? -44.287 -52.315 -11.178 1.00 30.23 222 GLY A CA 1
ATOM 1623 C C . GLY A 1 222 ? -44.034 -51.218 -10.151 1.00 30.23 222 GLY A C 1
ATOM 1624 O O . GLY A 1 222 ? -43.656 -50.110 -10.513 1.00 30.23 222 GLY A O 1
ATOM 1625 N N . GLU A 1 223 ? -44.359 -51.523 -8.903 1.00 36.38 223 GLU A N 1
ATOM 1626 C CA . GLU A 1 223 ? -44.356 -50.650 -7.733 1.00 36.38 223 GLU A CA 1
ATOM 1627 C C . GLU A 1 223 ? -42.927 -50.243 -7.332 1.00 36.38 223 GLU A C 1
ATOM 1629 O O . GLU A 1 223 ? -42.113 -51.107 -7.010 1.00 36.38 223 GLU A O 1
ATOM 1634 N N . ASP A 1 224 ? -42.639 -48.939 -7.285 1.00 33.75 224 ASP A N 1
ATOM 1635 C CA . ASP A 1 224 ? -41.415 -48.417 -6.667 1.00 33.75 224 ASP A CA 1
ATOM 1636 C C . ASP A 1 224 ? -41.653 -48.185 -5.168 1.00 33.75 224 ASP A C 1
ATOM 1638 O O . ASP A 1 224 ? -42.366 -47.270 -4.743 1.00 33.75 224 ASP A O 1
ATOM 1642 N N . ALA A 1 225 ? -41.049 -49.058 -4.364 1.00 34.19 225 ALA A N 1
ATOM 1643 C CA . ALA A 1 225 ? -40.939 -48.925 -2.922 1.00 34.19 225 ALA A CA 1
ATOM 1644 C C . ALA A 1 225 ? -39.925 -47.825 -2.566 1.00 34.19 225 ALA A C 1
ATOM 1646 O O . ALA A 1 225 ? -38.785 -47.835 -3.028 1.00 34.19 225 ALA A O 1
ATOM 1647 N N . MET A 1 226 ? -40.340 -46.896 -1.703 1.00 34.53 226 MET A N 1
ATOM 1648 C CA . MET A 1 226 ? -39.455 -45.915 -1.079 1.00 34.53 226 MET A CA 1
ATOM 1649 C C . MET A 1 226 ? -38.455 -46.611 -0.149 1.00 34.53 226 MET A C 1
ATOM 1651 O O . MET A 1 226 ? -38.858 -47.311 0.780 1.00 34.53 226 MET A O 1
ATOM 1655 N N . ILE A 1 227 ? -37.163 -46.377 -0.375 1.00 32.09 227 ILE A N 1
ATOM 1656 C CA . ILE A 1 227 ? -36.098 -46.621 0.601 1.00 32.09 227 ILE A CA 1
ATOM 1657 C C . ILE A 1 227 ? -35.641 -45.242 1.091 1.00 32.09 227 ILE A C 1
ATOM 1659 O O . ILE A 1 227 ? -34.981 -44.508 0.360 1.00 32.09 227 ILE A O 1
ATOM 1663 N N . GLU A 1 228 ? -36.033 -44.876 2.313 1.00 38.25 228 GLU A N 1
ATOM 1664 C CA . GLU A 1 228 ? -35.344 -43.841 3.091 1.00 38.25 228 GLU A CA 1
ATOM 1665 C C . GLU A 1 228 ? -34.047 -44.455 3.624 1.00 38.25 228 GLU A C 1
ATOM 1667 O O . GLU A 1 228 ? -34.069 -45.307 4.514 1.00 38.25 228 GLU A O 1
ATOM 1672 N N . GLU A 1 229 ? -32.913 -44.045 3.064 1.00 36.94 229 GLU A N 1
ATOM 1673 C CA . GLU A 1 229 ? -31.595 -44.380 3.595 1.00 36.94 229 GLU A CA 1
ATOM 1674 C C . GLU A 1 229 ? -31.180 -43.270 4.570 1.00 36.94 229 GLU A C 1
ATOM 1676 O O . GLU A 1 229 ? -30.811 -42.160 4.181 1.00 36.94 229 GLU A O 1
ATOM 1681 N N . VAL A 1 230 ? -31.327 -43.554 5.865 1.00 36.84 230 VAL A N 1
ATOM 1682 C CA . VAL A 1 230 ? -30.816 -42.713 6.950 1.00 36.84 230 VAL A CA 1
ATOM 1683 C C . VAL A 1 230 ? -29.310 -42.947 7.029 1.00 36.84 230 VAL A C 1
ATOM 1685 O O . VAL A 1 230 ? -28.868 -44.017 7.439 1.00 36.84 230 VAL A O 1
ATOM 1688 N N . ILE A 1 231 ? -28.529 -41.956 6.605 1.00 40.28 231 ILE A N 1
ATOM 1689 C CA . ILE A 1 231 ? -27.069 -41.966 6.723 1.00 40.28 231 ILE A CA 1
ATOM 1690 C C . ILE A 1 231 ? -26.714 -41.494 8.137 1.00 40.28 231 ILE A C 1
ATOM 1692 O O . ILE A 1 231 ? -27.086 -40.389 8.535 1.00 40.28 231 ILE A O 1
ATOM 1696 N N . ASP A 1 232 ? -26.021 -42.344 8.891 1.00 37.75 232 ASP A N 1
ATOM 1697 C CA . ASP A 1 232 ? -25.587 -42.085 10.265 1.00 37.75 232 ASP A CA 1
ATOM 1698 C C . ASP A 1 232 ? -24.415 -41.079 10.277 1.00 37.75 232 ASP A C 1
ATOM 1700 O O . ASP A 1 232 ? -23.426 -41.243 9.557 1.00 37.75 232 ASP A O 1
ATOM 1704 N N . GLU A 1 233 ? -24.491 -40.030 11.107 1.00 44.56 233 GLU A N 1
ATOM 1705 C CA . GLU A 1 233 ? -23.504 -38.928 11.169 1.00 44.56 233 GLU A CA 1
ATOM 1706 C C . GLU A 1 233 ? -22.078 -39.379 11.563 1.00 44.56 233 GLU A C 1
ATOM 1708 O O . GLU A 1 233 ? -21.121 -38.616 11.421 1.00 44.56 233 GLU A O 1
ATOM 1713 N N . ALA A 1 234 ? -21.902 -40.623 12.018 1.00 44.91 234 ALA A N 1
ATOM 1714 C CA . ALA A 1 234 ? -20.603 -41.183 12.385 1.00 44.91 234 ALA A CA 1
ATOM 1715 C C . ALA A 1 234 ? -19.712 -41.546 11.174 1.00 44.91 234 ALA A C 1
ATOM 1717 O O . ALA A 1 234 ? -18.486 -41.468 11.284 1.00 44.91 234 ALA A O 1
ATOM 1718 N N . ASP A 1 235 ? -20.289 -41.863 10.007 1.00 37.47 235 ASP A N 1
ATOM 1719 C CA . ASP A 1 235 ? -19.522 -42.290 8.818 1.00 37.47 235 ASP A CA 1
ATOM 1720 C C . ASP A 1 235 ? -18.942 -41.115 7.998 1.00 37.47 235 ASP A C 1
ATOM 1722 O O . ASP A 1 235 ? -17.988 -41.274 7.226 1.00 37.47 235 ASP A O 1
ATOM 1726 N N . LEU A 1 236 ? -19.442 -39.893 8.212 1.00 38.34 236 LEU A N 1
ATOM 1727 C CA . LEU A 1 236 ? -18.910 -38.676 7.581 1.00 38.34 236 LEU A CA 1
ATOM 1728 C C . LEU A 1 236 ? -17.589 -38.202 8.205 1.00 38.34 236 LEU A C 1
ATOM 1730 O O . LEU A 1 236 ? -16.811 -37.506 7.554 1.00 38.34 236 LEU A O 1
ATOM 1734 N N . VAL A 1 237 ? -17.302 -38.591 9.450 1.00 43.81 237 VAL A N 1
ATOM 1735 C CA . VAL A 1 237 ? -16.079 -38.163 10.147 1.00 43.81 237 VAL A CA 1
ATOM 1736 C C . VAL A 1 237 ? -14.892 -39.052 9.758 1.00 43.81 237 VAL A C 1
ATOM 1738 O O . VAL A 1 237 ? -13.807 -38.534 9.490 1.00 43.81 237 VAL A O 1
ATOM 1741 N N . ALA A 1 238 ? -15.110 -40.364 9.610 1.00 39.16 238 ALA A N 1
ATOM 1742 C CA . ALA A 1 238 ? -14.061 -41.333 9.275 1.00 39.16 238 ALA A CA 1
ATOM 1743 C C . ALA A 1 238 ? -13.544 -41.225 7.824 1.00 39.16 238 ALA A C 1
ATOM 1745 O O . ALA A 1 238 ? -12.374 -41.501 7.560 1.00 39.16 238 ALA A O 1
ATOM 1746 N N . SER A 1 239 ? -14.379 -40.780 6.878 1.00 41.38 239 SER A N 1
ATOM 1747 C CA . SER A 1 239 ? -13.968 -40.574 5.477 1.00 41.38 239 SER A CA 1
ATOM 1748 C C . SER A 1 239 ? -13.128 -39.305 5.270 1.00 41.38 239 SER A C 1
ATOM 1750 O O . SER A 1 239 ? -12.298 -39.260 4.364 1.00 41.38 239 SER A O 1
ATOM 1752 N N . SER A 1 240 ? -13.262 -38.305 6.149 1.00 46.00 240 SER A N 1
ATOM 1753 C CA . SER A 1 240 ? -12.529 -37.036 6.038 1.00 46.00 240 SER A CA 1
ATOM 1754 C C . SER A 1 240 ? -11.057 -37.130 6.468 1.00 46.00 240 SER A C 1
ATOM 1756 O O . SER A 1 240 ? -10.206 -36.455 5.890 1.00 46.00 240 SER A O 1
ATOM 1758 N N . GLU A 1 241 ? -10.715 -38.001 7.426 1.00 42.09 241 GLU A N 1
ATOM 1759 C CA . GLU A 1 241 ? -9.323 -38.192 7.872 1.00 42.09 241 GLU A CA 1
ATOM 1760 C C . GLU A 1 241 ? -8.473 -38.946 6.833 1.00 42.09 241 GLU A C 1
ATOM 1762 O O . GLU A 1 241 ? -7.273 -38.693 6.700 1.00 42.09 241 GLU A O 1
ATOM 1767 N N . SER A 1 242 ? -9.103 -39.813 6.032 1.00 50.38 242 SER A N 1
ATOM 1768 C CA . SER A 1 242 ? -8.447 -40.538 4.935 1.00 50.38 242 SER A CA 1
ATOM 1769 C C . SER A 1 242 ? -8.086 -39.628 3.747 1.00 50.38 242 SER A C 1
ATOM 1771 O O . SER A 1 242 ? -7.106 -39.884 3.040 1.00 50.38 242 SER A O 1
ATOM 1773 N N . ASP A 1 243 ? -8.831 -38.541 3.537 1.00 50.53 243 ASP A N 1
ATOM 1774 C CA . ASP A 1 243 ? -8.609 -37.613 2.419 1.00 50.53 243 ASP A CA 1
ATOM 1775 C C . ASP A 1 243 ? -7.447 -36.639 2.678 1.00 50.53 243 ASP A C 1
ATOM 1777 O O . ASP A 1 243 ? -6.662 -36.340 1.772 1.00 50.53 243 ASP A O 1
ATOM 1781 N N . TRP A 1 244 ? -7.246 -36.205 3.928 1.00 44.00 244 TRP A N 1
ATOM 1782 C CA . TRP A 1 244 ? -6.127 -35.320 4.284 1.00 44.00 244 TRP A CA 1
ATOM 1783 C C . TRP A 1 244 ? -4.769 -36.023 4.246 1.00 44.00 244 TRP A C 1
ATOM 1785 O O . TRP A 1 244 ? -3.783 -35.431 3.800 1.00 44.00 244 TRP A O 1
ATOM 1795 N N . ALA A 1 245 ? -4.707 -37.290 4.664 1.00 51.19 245 ALA A N 1
ATOM 1796 C CA . ALA A 1 245 ? -3.479 -38.080 4.589 1.00 51.19 245 ALA A CA 1
ATOM 1797 C C . ALA A 1 245 ? -3.024 -38.279 3.131 1.00 51.19 245 ALA A C 1
ATOM 1799 O O . ALA A 1 245 ? -1.836 -38.158 2.823 1.00 51.19 245 ALA A O 1
ATOM 1800 N N . THR A 1 246 ? -3.980 -38.485 2.221 1.00 60.44 246 THR A N 1
ATOM 1801 C CA . THR A 1 246 ? -3.729 -38.656 0.784 1.00 60.44 246 THR A CA 1
ATOM 1802 C C . THR A 1 246 ? -3.280 -37.345 0.126 1.00 60.44 246 THR A C 1
ATOM 1804 O O . THR A 1 246 ? -2.337 -37.337 -0.666 1.00 60.44 246 THR A O 1
ATOM 1807 N N . ALA A 1 247 ? -3.880 -36.212 0.508 1.00 53.19 247 ALA A N 1
ATOM 1808 C CA . ALA A 1 247 ? -3.470 -34.890 0.031 1.00 53.19 247 ALA A CA 1
ATOM 1809 C C . ALA A 1 247 ? -2.070 -34.479 0.533 1.00 53.19 247 ALA A C 1
ATOM 1811 O O . ALA A 1 247 ? -1.282 -33.902 -0.220 1.00 53.19 247 ALA A O 1
ATOM 1812 N N . ALA A 1 248 ? -1.725 -34.813 1.782 1.00 54.41 248 ALA A N 1
ATOM 1813 C CA . ALA A 1 248 ? -0.407 -34.536 2.352 1.00 54.41 248 ALA A CA 1
ATOM 1814 C C . ALA A 1 248 ? 0.709 -35.375 1.703 1.00 54.41 248 ALA A C 1
ATOM 1816 O O . ALA A 1 248 ? 1.828 -34.887 1.533 1.00 54.41 248 ALA A O 1
ATOM 1817 N N . GLU A 1 249 ? 0.417 -36.620 1.319 1.00 50.34 249 GLU A N 1
ATOM 1818 C CA . GLU A 1 249 ? 1.353 -37.472 0.575 1.00 50.34 249 GLU A CA 1
ATOM 1819 C C . GLU A 1 249 ? 1.541 -36.964 -0.864 1.00 50.34 249 GLU A C 1
ATOM 1821 O O . GLU A 1 249 ? 2.672 -36.838 -1.330 1.00 50.34 249 GLU A O 1
ATOM 1826 N N . ALA A 1 250 ? 0.457 -36.560 -1.538 1.00 56.59 250 ALA A N 1
ATOM 1827 C CA . ALA A 1 250 ? 0.523 -35.960 -2.872 1.00 56.59 250 ALA A CA 1
ATOM 1828 C C . ALA A 1 250 ? 1.336 -34.651 -2.891 1.00 56.59 250 ALA A C 1
ATOM 1830 O O . ALA A 1 250 ?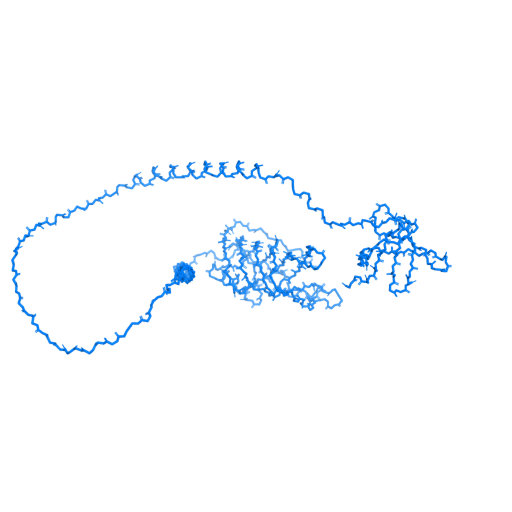 2.087 -34.411 -3.836 1.00 56.59 250 ALA A O 1
ATOM 1831 N N . SER A 1 251 ? 1.249 -33.839 -1.829 1.00 48.75 251 SER A N 1
ATOM 1832 C CA . SER A 1 251 ? 2.075 -32.633 -1.669 1.00 48.75 251 SER A CA 1
ATOM 1833 C C . SER A 1 251 ? 3.554 -32.971 -1.489 1.00 48.75 251 SER A C 1
ATOM 1835 O O . SER A 1 251 ? 4.395 -32.358 -2.135 1.00 48.75 251 SER A O 1
ATOM 1837 N N . ARG A 1 252 ? 3.891 -33.983 -0.674 1.00 56.41 252 ARG A N 1
ATOM 1838 C CA . ARG A 1 252 ? 5.288 -34.409 -0.476 1.00 56.41 252 ARG A CA 1
ATOM 1839 C C . ARG A 1 252 ? 5.915 -34.968 -1.753 1.00 56.41 252 ARG A C 1
ATOM 1841 O O . ARG A 1 252 ? 7.077 -34.687 -2.029 1.00 56.41 252 ARG A O 1
ATOM 1848 N N . VAL A 1 253 ? 5.145 -35.704 -2.555 1.00 64.69 253 VAL A N 1
ATOM 1849 C CA . VAL A 1 253 ? 5.588 -36.193 -3.871 1.00 64.69 253 VAL A CA 1
ATOM 1850 C C . VAL A 1 253 ? 5.766 -35.035 -4.862 1.00 64.69 253 VAL A C 1
ATOM 1852 O O . VAL A 1 253 ? 6.736 -35.027 -5.617 1.00 64.69 253 VAL A O 1
ATOM 1855 N N . ALA A 1 254 ? 4.887 -34.028 -4.835 1.00 50.53 254 ALA A N 1
ATOM 1856 C CA . ALA A 1 254 ? 5.008 -32.839 -5.680 1.00 50.53 254 ALA A CA 1
ATOM 1857 C C . ALA A 1 254 ? 6.198 -31.944 -5.288 1.00 50.53 254 ALA A C 1
ATOM 1859 O O . ALA A 1 254 ? 6.873 -31.417 -6.170 1.00 50.53 254 ALA A O 1
ATOM 1860 N N . ASP A 1 255 ? 6.493 -31.811 -3.993 1.00 43.44 255 ASP A N 1
ATOM 1861 C CA . ASP A 1 255 ? 7.647 -31.054 -3.497 1.00 43.44 255 ASP A CA 1
ATOM 1862 C C . ASP A 1 255 ? 8.969 -31.777 -3.793 1.00 43.44 255 ASP A C 1
ATOM 1864 O O . ASP A 1 255 ? 9.943 -31.133 -4.183 1.00 43.44 255 ASP A O 1
ATOM 1868 N N . ALA A 1 256 ? 8.996 -33.114 -3.711 1.00 45.34 256 ALA A N 1
ATOM 1869 C CA . ALA A 1 256 ? 10.149 -33.916 -4.126 1.00 45.34 256 ALA A CA 1
ATOM 1870 C C . ALA A 1 256 ? 10.402 -33.815 -5.643 1.00 45.34 256 ALA A C 1
ATOM 1872 O O . ALA A 1 256 ? 11.539 -33.611 -6.061 1.00 45.34 256 ALA A O 1
ATOM 1873 N N . ALA A 1 257 ? 9.345 -33.845 -6.463 1.00 46.50 257 ALA A N 1
ATOM 1874 C CA . ALA A 1 257 ? 9.449 -33.647 -7.912 1.00 46.50 257 ALA A CA 1
ATOM 1875 C C . ALA A 1 257 ? 9.848 -32.209 -8.303 1.00 46.50 257 ALA A C 1
ATOM 1877 O O . ALA A 1 257 ? 10.399 -31.988 -9.378 1.00 46.50 257 ALA A O 1
ATOM 1878 N N . ARG A 1 258 ? 9.580 -31.220 -7.440 1.00 41.75 258 ARG A N 1
ATOM 1879 C CA . ARG A 1 258 ? 9.967 -29.815 -7.645 1.00 41.75 258 ARG A CA 1
ATOM 1880 C C . ARG A 1 258 ? 11.402 -29.529 -7.195 1.00 41.75 258 ARG A C 1
ATOM 1882 O O . ARG A 1 258 ? 12.037 -28.639 -7.751 1.00 41.75 258 ARG A O 1
ATOM 1889 N N . ALA A 1 259 ? 11.911 -30.283 -6.221 1.00 39.53 259 ALA A N 1
ATOM 1890 C CA . ALA A 1 259 ? 13.294 -30.193 -5.760 1.00 39.53 259 ALA A CA 1
ATOM 1891 C C . ALA A 1 259 ? 14.303 -30.762 -6.777 1.00 39.53 259 ALA A C 1
ATOM 1893 O O . ALA A 1 259 ? 15.445 -30.316 -6.800 1.00 39.53 259 ALA A O 1
ATOM 1894 N N . GLU A 1 260 ? 13.878 -31.676 -7.656 1.00 40.41 260 GLU A N 1
ATOM 1895 C CA . GLU A 1 260 ? 14.706 -32.232 -8.742 1.00 40.41 260 GLU A CA 1
ATOM 1896 C C . GLU A 1 260 ? 14.683 -31.394 -10.041 1.00 40.41 260 GLU A C 1
ATOM 1898 O O . GLU A 1 260 ? 15.267 -31.801 -11.039 1.00 40.41 260 GLU A O 1
ATOM 1903 N N . ALA A 1 261 ? 14.040 -30.218 -10.048 1.00 40.53 261 ALA A N 1
ATOM 1904 C CA . ALA A 1 261 ? 13.918 -29.349 -11.228 1.00 40.53 261 ALA A CA 1
ATOM 1905 C C . ALA A 1 261 ? 14.760 -28.056 -11.164 1.00 40.53 261 ALA A C 1
ATOM 1907 O O . ALA A 1 261 ? 14.542 -27.146 -11.963 1.00 40.53 261 ALA A O 1
ATOM 1908 N N . TYR A 1 262 ? 15.714 -27.962 -10.234 1.00 38.53 262 TYR A N 1
ATOM 1909 C CA . TYR A 1 262 ? 16.765 -26.939 -10.269 1.00 38.53 262 TYR A CA 1
ATOM 1910 C C . TYR A 1 262 ? 17.981 -27.493 -11.018 1.00 38.53 262 TYR A C 1
ATOM 1912 O O . TYR A 1 262 ? 19.011 -27.778 -10.414 1.00 38.53 262 TYR A O 1
ATOM 1920 N N . ASP A 1 263 ? 17.813 -27.692 -12.325 1.00 36.50 263 ASP A N 1
ATOM 1921 C CA . ASP A 1 263 ? 18.938 -27.745 -13.258 1.00 36.50 263 ASP A CA 1
ATOM 1922 C C . ASP A 1 263 ? 19.314 -26.299 -13.614 1.00 36.50 263 ASP A C 1
ATOM 1924 O O . ASP A 1 263 ? 18.442 -25.464 -13.872 1.00 36.50 263 ASP A O 1
ATOM 1928 N N . ASP A 1 264 ? 20.616 -26.033 -13.567 1.00 47.03 264 ASP A N 1
ATOM 1929 C CA . ASP A 1 264 ? 21.292 -24.771 -13.853 1.00 47.03 264 ASP A CA 1
ATOM 1930 C C . ASP A 1 264 ? 20.782 -24.093 -15.143 1.00 47.03 264 ASP A C 1
ATOM 1932 O O . ASP A 1 264 ? 21.025 -24.571 -16.252 1.00 47.03 264 ASP A O 1
ATOM 1936 N N . ASP A 1 265 ? 20.121 -22.939 -15.005 1.00 38.41 265 ASP A N 1
ATOM 1937 C CA . ASP A 1 265 ? 19.895 -21.982 -16.098 1.00 38.41 265 ASP A CA 1
ATOM 1938 C C . ASP A 1 265 ? 20.824 -20.779 -15.877 1.00 38.41 265 ASP A C 1
ATOM 1940 O O . ASP A 1 265 ? 20.410 -19.710 -15.421 1.00 38.41 265 ASP A O 1
ATOM 1944 N N . ASP A 1 266 ? 22.117 -20.984 -16.153 1.00 44.34 266 ASP A N 1
ATOM 1945 C CA . ASP A 1 266 ? 23.093 -19.913 -16.387 1.00 44.34 266 ASP A CA 1
ATOM 1946 C C . ASP A 1 266 ? 22.718 -19.190 -17.696 1.00 44.34 266 ASP A C 1
ATOM 1948 O O . ASP A 1 266 ? 23.309 -19.385 -18.762 1.00 44.34 266 ASP A O 1
ATOM 1952 N N . GLY A 1 267 ? 21.678 -18.360 -17.620 1.00 41.62 267 GLY A N 1
ATOM 1953 C CA . GLY A 1 267 ? 21.319 -17.408 -18.658 1.00 41.62 267 GLY A CA 1
ATOM 1954 C C . GLY A 1 267 ? 22.356 -16.290 -18.720 1.00 41.62 267 GLY A C 1
ATOM 1955 O O . GLY A 1 267 ? 22.257 -15.321 -17.974 1.00 41.62 267 GLY A O 1
ATOM 1956 N N . ASP A 1 268 ? 23.333 -16.445 -19.615 1.00 47.28 268 ASP A N 1
ATOM 1957 C CA . ASP A 1 268 ? 24.270 -15.421 -20.097 1.00 47.28 268 ASP A CA 1
ATOM 1958 C C . ASP A 1 268 ? 23.510 -14.144 -20.500 1.00 47.28 268 ASP A C 1
ATOM 1960 O O . ASP A 1 268 ? 23.028 -13.996 -21.625 1.0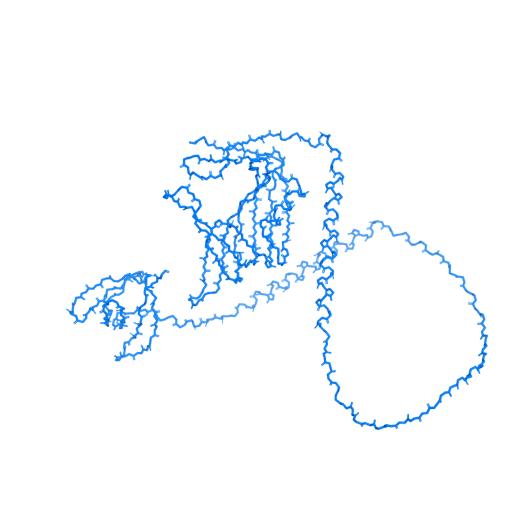0 47.28 268 ASP A O 1
ATOM 1964 N N . ASP A 1 269 ? 23.370 -13.214 -19.557 1.00 45.94 269 ASP A N 1
ATOM 1965 C CA . ASP A 1 269 ? 22.739 -11.915 -19.758 1.00 45.94 269 ASP A CA 1
ATOM 1966 C C . ASP A 1 269 ? 23.693 -10.902 -20.400 1.00 45.94 269 ASP A C 1
ATOM 1968 O O . ASP A 1 269 ? 23.431 -9.708 -20.351 1.00 45.94 269 ASP A O 1
ATOM 1972 N N . GLY A 1 270 ? 24.798 -11.332 -21.024 1.00 56.34 270 GLY A N 1
ATOM 1973 C CA . GLY A 1 270 ? 25.656 -10.468 -21.835 1.00 56.34 270 GLY A CA 1
ATOM 1974 C C . GLY A 1 270 ? 26.163 -9.205 -21.122 1.00 56.34 270 GLY A C 1
ATOM 1975 O O . GLY A 1 270 ? 26.606 -8.270 -21.800 1.00 56.34 270 GLY A O 1
ATOM 1976 N N . TYR A 1 271 ? 26.099 -9.143 -19.786 1.00 60.38 271 TYR A N 1
ATOM 1977 C CA . TYR A 1 271 ? 26.550 -7.999 -19.009 1.00 60.38 271 TYR A CA 1
ATOM 1978 C C . TYR A 1 271 ? 28.073 -7.935 -19.089 1.00 60.38 271 TYR A C 1
ATOM 1980 O O . TYR A 1 271 ? 28.793 -8.708 -18.457 1.00 60.38 271 TYR A O 1
ATOM 1988 N N . ARG A 1 272 ? 28.583 -7.023 -19.922 1.00 74.88 272 ARG A N 1
ATOM 1989 C CA . ARG A 1 272 ? 30.020 -6.782 -20.066 1.00 74.88 272 ARG A CA 1
ATOM 1990 C C . ARG A 1 272 ? 30.432 -5.649 -19.131 1.00 74.88 272 ARG A C 1
ATOM 1992 O O . ARG A 1 272 ? 30.148 -4.491 -19.446 1.00 74.88 272 ARG A O 1
ATOM 1999 N N . PRO A 1 273 ? 31.070 -5.949 -17.984 1.00 81.31 273 PRO A N 1
ATOM 2000 C CA . PRO A 1 273 ? 31.531 -4.910 -17.078 1.00 81.31 273 PRO A CA 1
ATOM 2001 C C . PRO A 1 273 ? 32.608 -4.076 -17.770 1.00 81.31 273 PRO A C 1
ATOM 2003 O O . PRO A 1 273 ? 33.484 -4.612 -18.451 1.00 81.31 273 PRO A O 1
ATOM 2006 N N . ILE A 1 274 ? 32.543 -2.762 -17.577 1.00 87.56 274 ILE A N 1
ATOM 2007 C CA . ILE A 1 274 ? 33.519 -1.825 -18.127 1.00 87.56 274 ILE A CA 1
ATOM 2008 C C . ILE A 1 274 ? 34.882 -2.005 -17.449 1.00 87.56 274 ILE A C 1
ATOM 2010 O O . ILE A 1 274 ? 34.974 -2.132 -16.228 1.00 87.56 274 ILE A O 1
ATOM 2014 N N . GLN A 1 275 ? 35.954 -1.989 -18.233 1.00 89.06 275 GLN A N 1
ATOM 2015 C CA . GLN A 1 275 ? 37.322 -2.211 -17.775 1.00 89.06 275 GLN A CA 1
ATOM 2016 C C . GLN A 1 275 ? 38.231 -1.024 -18.110 1.00 89.06 275 GLN A C 1
ATOM 2018 O O . GLN A 1 275 ? 37.926 -0.153 -18.926 1.00 89.06 275 GLN A O 1
ATOM 2023 N N . ALA A 1 276 ? 39.388 -0.968 -17.446 1.00 89.69 276 ALA A N 1
ATOM 2024 C CA . ALA A 1 276 ? 40.430 -0.017 -17.813 1.00 89.69 276 ALA A CA 1
ATOM 2025 C C . ALA A 1 276 ? 40.938 -0.321 -19.234 1.00 89.69 276 ALA A C 1
ATOM 2027 O O . ALA A 1 276 ? 41.308 -1.452 -19.538 1.00 89.69 276 ALA A O 1
ATOM 2028 N N . GLY A 1 277 ? 40.973 0.700 -20.086 1.00 87.94 277 GLY A N 1
ATOM 2029 C CA . GLY A 1 277 ? 41.282 0.609 -21.512 1.00 87.94 277 GLY A CA 1
ATOM 2030 C C . GLY A 1 277 ? 40.068 0.823 -22.417 1.00 87.94 277 GLY A C 1
ATOM 2031 O O . GLY A 1 277 ? 40.253 1.229 -23.560 1.00 87.94 277 GLY A O 1
ATOM 2032 N N . ASP A 1 278 ? 38.847 0.632 -21.915 1.00 91.88 278 ASP A N 1
ATOM 2033 C CA . ASP A 1 278 ? 37.636 0.739 -22.732 1.00 91.88 278 ASP A CA 1
ATOM 2034 C C . ASP A 1 278 ? 37.335 2.172 -23.184 1.00 91.88 278 ASP A C 1
ATOM 2036 O O . ASP A 1 278 ? 37.787 3.164 -22.603 1.00 91.88 278 ASP A O 1
ATOM 2040 N N . LEU A 1 279 ? 36.553 2.290 -24.253 1.00 91.75 279 LEU A N 1
ATOM 2041 C CA . LEU A 1 279 ? 36.191 3.550 -24.886 1.00 91.75 279 LEU A CA 1
ATOM 2042 C C . LEU A 1 279 ? 34.754 3.922 -24.526 1.00 91.75 279 LEU A C 1
ATOM 2044 O O . LEU A 1 279 ? 33.828 3.146 -24.723 1.00 91.75 279 LEU A O 1
ATOM 2048 N N . LEU A 1 280 ? 34.559 5.147 -24.044 1.00 92.25 280 LEU A N 1
ATOM 2049 C CA . LEU A 1 280 ? 33.246 5.698 -23.713 1.00 92.25 280 LEU A CA 1
ATOM 2050 C C . LEU A 1 280 ? 32.915 6.861 -24.639 1.00 92.25 280 LEU A C 1
ATOM 2052 O O . LEU A 1 280 ? 33.617 7.876 -24.613 1.00 92.25 280 LEU A O 1
ATOM 2056 N N . ASP A 1 281 ? 31.830 6.769 -25.405 1.00 91.50 281 ASP A N 1
ATOM 2057 C CA . ASP A 1 281 ? 31.272 7.930 -26.093 1.00 91.50 281 ASP A CA 1
ATOM 2058 C C . ASP A 1 281 ? 30.276 8.653 -25.183 1.00 91.50 281 ASP A C 1
ATOM 2060 O O . ASP A 1 281 ? 29.160 8.195 -24.913 1.00 91.50 281 ASP A O 1
ATOM 2064 N N . HIS A 1 282 ? 30.722 9.780 -24.627 1.00 88.31 282 HIS A N 1
ATOM 2065 C CA . HIS A 1 282 ? 29.955 10.534 -23.653 1.00 88.31 282 HIS A CA 1
ATOM 2066 C C . HIS A 1 282 ? 29.313 11.769 -24.259 1.00 88.31 282 HIS A C 1
ATOM 2068 O O . HIS A 1 282 ? 30.011 12.687 -24.678 1.00 88.31 282 HIS A O 1
ATOM 2074 N N . ASN A 1 283 ? 27.984 11.877 -24.165 1.00 83.94 283 ASN A N 1
ATOM 2075 C CA . ASN A 1 283 ? 27.197 12.964 -24.765 1.00 83.94 283 ASN A CA 1
ATOM 2076 C C . ASN A 1 283 ? 27.787 14.377 -24.522 1.00 83.94 283 ASN A C 1
ATOM 2078 O O . ASN A 1 283 ? 27.824 15.220 -25.411 1.00 83.94 283 ASN A O 1
ATOM 2082 N N . LYS A 1 284 ? 28.315 14.643 -23.317 1.00 85.19 284 LYS A N 1
ATOM 2083 C CA . LYS A 1 284 ? 28.954 15.934 -22.977 1.00 85.19 284 LYS A CA 1
ATOM 2084 C C . LYS A 1 284 ? 30.455 16.030 -23.287 1.00 85.19 284 LYS A C 1
ATOM 2086 O O . LYS A 1 284 ? 30.962 17.133 -23.473 1.00 85.19 284 LYS A O 1
ATOM 2091 N N . PHE A 1 285 ? 31.182 14.919 -23.239 1.00 86.50 285 PHE A N 1
ATOM 2092 C CA . PHE A 1 285 ? 32.652 14.923 -23.242 1.00 86.50 285 PHE A CA 1
ATOM 2093 C C . PHE A 1 285 ? 33.250 14.340 -24.531 1.00 86.50 285 PHE A C 1
ATOM 2095 O O . PHE A 1 285 ? 34.461 14.424 -24.735 1.00 86.50 285 PHE A O 1
ATOM 2102 N N . GLY A 1 286 ? 32.394 13.826 -25.415 1.00 87.75 286 GLY A N 1
ATOM 2103 C CA . GLY A 1 286 ? 32.760 13.034 -26.576 1.00 87.75 286 GLY A CA 1
ATOM 2104 C C . GLY A 1 286 ? 33.443 11.731 -26.174 1.00 87.75 286 GLY A C 1
ATOM 2105 O O . GLY A 1 286 ? 33.295 11.243 -25.053 1.00 87.75 286 GLY A O 1
ATOM 2106 N N . ARG A 1 287 ? 34.245 11.204 -27.098 1.00 90.81 287 ARG A N 1
ATOM 2107 C CA . ARG A 1 287 ? 34.999 9.964 -26.915 1.00 90.81 287 ARG A CA 1
ATOM 2108 C C . ARG A 1 287 ? 36.092 10.093 -25.847 1.00 90.81 287 ARG A C 1
ATOM 2110 O O . ARG A 1 287 ? 36.982 10.940 -25.972 1.00 90.81 287 ARG A O 1
ATOM 2117 N N . CYS A 1 288 ? 36.035 9.223 -24.846 1.00 93.44 288 CYS A N 1
ATOM 2118 C CA . CYS A 1 288 ? 36.925 9.147 -23.690 1.00 93.44 288 CYS A CA 1
ATOM 2119 C C . CYS A 1 288 ? 37.512 7.732 -23.560 1.00 93.44 288 CYS A C 1
ATOM 2121 O O . CYS A 1 288 ? 36.889 6.777 -24.010 1.00 93.44 288 CYS A O 1
ATOM 2123 N N . VAL A 1 289 ? 38.669 7.596 -22.909 1.00 94.19 289 VAL A N 1
ATOM 2124 C CA . VAL A 1 289 ? 39.278 6.294 -22.568 1.00 94.19 289 VAL A CA 1
ATOM 2125 C C . VAL A 1 289 ? 39.148 6.061 -21.067 1.00 94.19 289 VAL A C 1
ATOM 2127 O O . VAL A 1 289 ? 39.446 6.966 -20.288 1.00 94.19 289 VAL A O 1
ATOM 2130 N N . VAL A 1 290 ? 38.721 4.883 -20.635 1.00 93.12 290 VAL A N 1
ATOM 2131 C CA . VAL A 1 290 ? 38.673 4.504 -19.220 1.00 93.12 290 VAL A CA 1
ATOM 2132 C C . VAL A 1 290 ? 40.091 4.220 -18.744 1.00 93.12 290 VAL A C 1
ATOM 2134 O O . VAL A 1 290 ? 40.750 3.318 -19.237 1.00 93.12 290 VAL A O 1
ATOM 2137 N N . GLU A 1 291 ? 40.582 4.980 -17.773 1.00 93.19 291 GLU A N 1
ATOM 2138 C CA . GLU A 1 291 ? 41.907 4.741 -17.181 1.00 93.19 291 GLU A CA 1
ATOM 2139 C C . GLU A 1 291 ? 41.810 3.827 -15.961 1.00 93.19 291 GLU A C 1
ATOM 2141 O O . GLU A 1 291 ? 42.698 3.023 -15.691 1.00 93.19 291 GLU A O 1
ATOM 2146 N N . ARG A 1 292 ? 40.725 3.964 -15.192 1.00 90.56 292 ARG A N 1
ATOM 2147 C CA . ARG A 1 292 ? 40.505 3.183 -13.977 1.00 90.56 292 ARG A CA 1
ATOM 2148 C C . ARG A 1 292 ? 39.026 3.103 -13.641 1.00 90.56 292 ARG A C 1
ATOM 2150 O O . ARG A 1 292 ? 38.335 4.120 -13.700 1.00 90.56 292 ARG A O 1
ATOM 2157 N N . VAL A 1 293 ? 38.587 1.940 -13.181 1.00 89.00 293 VAL A N 1
ATOM 2158 C CA . VAL A 1 293 ? 37.274 1.725 -12.562 1.00 89.00 293 VAL A CA 1
ATOM 2159 C C . VAL A 1 293 ? 37.491 1.526 -11.060 1.00 89.00 293 VAL A C 1
ATOM 2161 O O . VAL A 1 293 ? 38.475 0.900 -10.660 1.00 89.00 293 VAL A O 1
ATOM 2164 N N . ASP A 1 294 ? 36.670 2.157 -10.218 1.00 86.56 294 ASP A N 1
ATOM 2165 C CA . ASP A 1 294 ? 36.739 1.943 -8.766 1.00 86.56 294 ASP A CA 1
ATOM 2166 C C . ASP A 1 294 ? 36.312 0.515 -8.401 1.00 86.56 294 ASP A C 1
ATOM 2168 O O . ASP A 1 294 ? 35.529 -0.106 -9.108 1.00 86.56 294 ASP A O 1
ATOM 2172 N N . VAL A 1 295 ? 36.797 0.017 -7.260 1.00 73.38 295 VAL A N 1
ATOM 2173 C CA . VAL A 1 295 ? 36.578 -1.369 -6.789 1.00 73.38 295 VAL A CA 1
ATOM 2174 C C . VAL A 1 295 ? 35.092 -1.714 -6.609 1.00 73.38 295 VAL A C 1
ATOM 2176 O O . VAL A 1 295 ? 34.720 -2.876 -6.711 1.00 73.38 295 VAL A O 1
ATOM 2179 N N . ASN A 1 296 ? 34.249 -0.705 -6.378 1.00 74.56 296 ASN A N 1
ATOM 2180 C CA . ASN A 1 296 ? 32.804 -0.861 -6.216 1.00 74.56 296 ASN A CA 1
ATOM 2181 C C . ASN A 1 296 ? 32.016 -0.555 -7.505 1.00 74.56 296 ASN A C 1
ATOM 2183 O O . ASN A 1 296 ? 30.800 -0.442 -7.444 1.00 74.56 296 ASN A O 1
ATOM 2187 N N . GLU A 1 297 ? 32.686 -0.310 -8.638 1.00 73.19 297 GLU A N 1
ATOM 2188 C CA . GLU A 1 297 ? 32.083 0.053 -9.937 1.00 73.19 297 GLU A CA 1
ATOM 2189 C C . GLU A 1 297 ? 31.213 1.334 -9.949 1.00 73.19 297 GLU A C 1
ATOM 2191 O O . GLU A 1 297 ? 30.700 1.739 -10.987 1.00 73.19 297 GLU A O 1
ATOM 2196 N N . GLU A 1 298 ? 31.116 2.063 -8.835 1.00 80.62 298 GLU A N 1
ATOM 2197 C CA . GLU A 1 298 ? 30.325 3.302 -8.729 1.00 80.62 298 GLU A CA 1
ATOM 2198 C C . GLU A 1 298 ? 30.896 4.464 -9.569 1.00 80.62 298 GLU A C 1
ATOM 2200 O O . GLU A 1 298 ? 30.167 5.358 -10.015 1.00 80.62 298 GLU A O 1
ATOM 2205 N N . PHE A 1 299 ? 32.218 4.485 -9.785 1.00 87.12 299 PHE A N 1
ATOM 2206 C CA . PHE A 1 299 ? 32.907 5.566 -10.492 1.00 87.12 299 PHE A CA 1
ATOM 2207 C C . PHE A 1 299 ? 33.959 5.053 -11.482 1.00 87.12 299 PHE A C 1
ATOM 2209 O O . PHE A 1 299 ? 34.790 4.209 -11.148 1.00 87.12 299 PHE A O 1
ATOM 2216 N N . ALA A 1 300 ? 34.011 5.671 -12.664 1.00 90.31 300 ALA A N 1
ATOM 2217 C CA . ALA A 1 300 ? 35.093 5.507 -13.635 1.00 90.31 300 ALA A CA 1
ATOM 2218 C C . ALA A 1 300 ? 35.898 6.803 -13.751 1.00 90.31 300 ALA A C 1
ATOM 2220 O O . ALA A 1 300 ? 35.347 7.898 -13.878 1.00 90.31 300 ALA A O 1
ATOM 2221 N N . THR A 1 301 ? 37.223 6.690 -13.741 1.00 93.19 301 THR A N 1
ATOM 2222 C CA . THR A 1 301 ? 38.113 7.784 -14.134 1.00 93.19 301 THR A CA 1
ATOM 2223 C C . THR A 1 301 ? 38.414 7.650 -15.616 1.00 93.19 301 THR A C 1
ATOM 2225 O O . THR A 1 301 ? 39.018 6.667 -16.043 1.00 93.19 301 THR A O 1
ATOM 2228 N N . VAL A 1 302 ? 38.008 8.650 -16.394 1.00 93.88 302 VAL A N 1
ATOM 2229 C CA . VAL A 1 302 ? 38.171 8.665 -17.847 1.00 93.88 302 VAL A CA 1
ATOM 2230 C C . VAL A 1 302 ? 39.128 9.767 -18.284 1.00 93.88 302 VAL A C 1
ATOM 2232 O O . VAL A 1 302 ? 39.121 10.877 -17.741 1.00 93.88 302 VAL A O 1
ATOM 2235 N N . ARG A 1 303 ? 39.944 9.476 -19.293 1.00 94.38 303 ARG A N 1
ATOM 2236 C CA . ARG A 1 303 ? 40.800 10.432 -19.986 1.00 94.38 303 ARG A CA 1
ATOM 2237 C C . ARG A 1 303 ? 40.083 10.977 -21.213 1.00 94.38 303 ARG A C 1
ATOM 2239 O O . ARG A 1 303 ? 39.678 10.241 -22.109 1.00 94.38 303 ARG A O 1
ATOM 2246 N N . LEU A 1 304 ? 39.941 12.296 -21.244 1.00 92.56 304 LEU A N 1
ATOM 2247 C CA . LEU A 1 304 ? 39.381 13.034 -22.371 1.00 92.56 304 LEU A CA 1
ATOM 2248 C C . LEU A 1 304 ? 40.421 13.208 -23.490 1.00 92.56 304 LEU A C 1
ATOM 2250 O O . LEU A 1 304 ? 41.626 13.115 -23.253 1.00 92.56 304 LEU A O 1
ATOM 2254 N N . ARG A 1 305 ? 39.974 13.605 -24.690 1.00 87.19 305 ARG A N 1
ATOM 2255 C CA . ARG A 1 305 ? 40.857 13.922 -25.837 1.00 87.19 305 ARG A CA 1
ATOM 2256 C C . ARG A 1 305 ? 41.924 14.988 -25.548 1.00 87.19 305 ARG A C 1
ATOM 2258 O O . ARG A 1 305 ? 42.953 15.018 -26.208 1.00 87.19 305 ARG A O 1
ATOM 2265 N N . ASN A 1 306 ? 41.691 15.865 -24.572 1.00 88.44 306 ASN A N 1
ATOM 2266 C CA . ASN A 1 306 ? 42.648 16.889 -24.140 1.00 88.44 306 ASN A CA 1
ATOM 2267 C C . ASN A 1 306 ? 43.613 16.404 -23.036 1.00 88.44 306 ASN A C 1
ATOM 2269 O O . ASN A 1 306 ? 44.222 17.232 -22.363 1.00 88.44 306 ASN A O 1
ATOM 2273 N N . ASN A 1 307 ? 43.716 15.089 -22.812 1.00 87.88 307 ASN A N 1
ATOM 2274 C CA . ASN A 1 307 ? 44.490 14.447 -21.743 1.00 87.88 307 ASN A CA 1
ATOM 2275 C C . ASN A 1 307 ? 44.083 14.834 -20.309 1.00 87.88 307 ASN A C 1
ATOM 2277 O O . ASN A 1 307 ? 44.795 14.511 -19.359 1.00 87.88 307 ASN A O 1
ATOM 2281 N N . ARG A 1 308 ? 42.927 15.481 -20.112 1.00 90.88 308 ARG A N 1
ATOM 2282 C CA . ARG A 1 308 ? 42.388 15.733 -18.771 1.00 90.88 308 ARG A CA 1
ATOM 2283 C C . ARG A 1 308 ? 41.674 14.491 -18.246 1.00 90.88 308 ARG A C 1
ATOM 2285 O O . ARG A 1 308 ? 40.886 13.883 -18.968 1.00 90.88 308 ARG A O 1
ATOM 2292 N N . LEU A 1 309 ? 41.898 14.176 -16.974 1.00 92.38 309 LEU A N 1
ATOM 2293 C CA . LEU A 1 309 ? 41.171 13.130 -16.260 1.00 92.38 309 LEU A CA 1
ATOM 2294 C C . LEU A 1 309 ? 39.888 13.692 -15.644 1.00 92.38 309 LEU A C 1
ATOM 2296 O O . LEU A 1 309 ? 39.894 14.771 -15.047 1.00 92.38 309 LEU A O 1
ATOM 2300 N N . VAL A 1 310 ? 38.788 12.962 -15.793 1.00 91.56 310 VAL A N 1
ATOM 2301 C CA . VAL A 1 310 ? 37.489 13.283 -15.198 1.00 91.56 310 VAL A CA 1
ATOM 2302 C C . VAL A 1 310 ? 36.937 12.036 -14.526 1.00 91.56 310 VAL A C 1
ATOM 2304 O O . VAL A 1 310 ? 36.976 10.952 -15.095 1.00 91.56 310 VAL A O 1
ATOM 2307 N N . ARG A 1 311 ? 36.405 12.197 -13.313 1.00 92.94 311 ARG A N 1
ATOM 2308 C CA . ARG A 1 311 ? 35.689 11.132 -12.609 1.00 92.94 311 ARG A CA 1
ATOM 2309 C C . ARG A 1 311 ? 34.210 11.201 -12.978 1.00 92.94 311 ARG A C 1
ATOM 2311 O O . ARG A 1 311 ? 33.569 12.224 -12.739 1.00 92.94 311 ARG A O 1
ATOM 2318 N N . LEU A 1 312 ? 33.694 10.134 -13.571 1.00 89.12 312 LEU A N 1
ATOM 2319 C CA . LEU A 1 312 ? 32.285 9.946 -13.891 1.00 89.12 312 LEU A CA 1
ATOM 2320 C C . LEU A 1 312 ? 31.671 9.004 -12.860 1.00 89.12 312 LEU A C 1
ATOM 2322 O O . LEU A 1 312 ? 32.294 8.016 -12.482 1.00 89.12 312 LEU A O 1
ATOM 2326 N N . ASN A 1 313 ? 30.467 9.327 -12.401 1.00 88.19 313 ASN A N 1
ATOM 2327 C CA . ASN A 1 313 ? 29.640 8.381 -11.664 1.00 88.19 313 ASN A CA 1
ATOM 2328 C C . ASN A 1 313 ? 28.963 7.478 -12.708 1.00 88.19 313 ASN A C 1
ATOM 2330 O O . ASN A 1 313 ? 28.329 7.996 -13.628 1.00 88.19 313 ASN A O 1
ATOM 2334 N N . ILE A 1 314 ? 29.173 6.166 -12.610 1.00 87.25 314 ILE A N 1
ATOM 2335 C CA . ILE A 1 314 ? 28.676 5.205 -13.602 1.00 87.25 314 ILE A CA 1
ATOM 2336 C C . ILE A 1 314 ? 27.191 4.914 -13.364 1.00 87.25 314 ILE A C 1
ATOM 2338 O O . ILE A 1 314 ? 26.445 4.763 -14.322 1.00 87.25 314 ILE A O 1
ATOM 2342 N N . GLU A 1 315 ? 26.719 4.948 -12.116 1.00 83.06 315 GLU A N 1
ATOM 2343 C CA . GLU A 1 315 ? 25.320 4.657 -11.770 1.00 83.06 315 GLU A CA 1
ATOM 2344 C C . GLU A 1 315 ? 24.315 5.635 -12.396 1.00 83.06 315 GLU A C 1
ATOM 2346 O O . GLU A 1 315 ? 23.172 5.263 -12.681 1.00 83.06 315 GLU A O 1
ATOM 2351 N N . VAL A 1 316 ? 24.735 6.886 -12.622 1.00 83.38 316 VAL A N 1
ATOM 2352 C CA . VAL A 1 316 ? 23.921 7.932 -13.269 1.00 83.38 316 VAL A CA 1
ATOM 2353 C C . VAL A 1 316 ? 23.990 7.896 -14.800 1.00 83.38 316 VAL A C 1
ATOM 2355 O O . VAL A 1 316 ? 23.393 8.751 -15.462 1.00 83.38 316 VAL A O 1
ATOM 2358 N N . LEU A 1 317 ? 24.715 6.936 -15.377 1.00 85.62 317 LEU A N 1
ATOM 2359 C CA . LEU A 1 317 ? 24.855 6.742 -16.816 1.00 85.62 317 LEU A CA 1
ATOM 2360 C C . LEU A 1 317 ? 24.258 5.387 -17.216 1.00 85.62 317 LEU A C 1
ATOM 2362 O O . LEU A 1 317 ? 24.498 4.370 -16.580 1.00 85.62 317 LEU A O 1
ATOM 2366 N N . ASN A 1 318 ? 23.499 5.367 -18.307 1.00 84.88 318 ASN A N 1
ATOM 2367 C CA . ASN A 1 318 ? 23.180 4.136 -19.018 1.00 84.88 318 ASN A CA 1
ATOM 2368 C C . ASN A 1 318 ? 24.312 3.865 -20.008 1.00 84.88 318 ASN A C 1
ATOM 2370 O O . ASN A 1 318 ? 24.534 4.678 -20.911 1.00 84.88 318 ASN A O 1
ATOM 2374 N N . LEU A 1 319 ? 25.019 2.752 -19.812 1.00 88.25 319 LEU A N 1
ATOM 2375 C CA . LEU A 1 319 ? 26.052 2.257 -20.715 1.00 88.25 319 LEU A CA 1
ATOM 2376 C C . LEU A 1 319 ? 25.426 1.261 -21.693 1.00 88.25 319 LEU A C 1
ATOM 2378 O O . LEU A 1 319 ? 24.729 0.337 -21.280 1.00 88.25 319 LEU A O 1
ATOM 2382 N N . SER A 1 320 ? 25.671 1.443 -22.984 1.00 87.00 320 SER A N 1
ATOM 2383 C CA . SER A 1 320 ? 25.255 0.501 -24.024 1.00 87.00 320 SER A CA 1
ATOM 2384 C C . SER A 1 320 ? 26.481 0.088 -24.824 1.00 87.00 320 SER A C 1
ATOM 2386 O O . SER A 1 320 ? 27.164 0.951 -25.369 1.00 87.00 320 SER A O 1
ATOM 2388 N N . TYR A 1 321 ? 26.778 -1.211 -24.861 1.00 88.50 321 TYR A N 1
ATOM 2389 C CA . TYR A 1 321 ? 27.877 -1.747 -25.663 1.00 88.50 321 TYR A CA 1
ATOM 2390 C C . TYR A 1 321 ? 27.564 -1.585 -27.156 1.00 88.50 321 TYR A C 1
ATOM 2392 O O . TYR A 1 321 ? 26.483 -1.955 -27.613 1.00 88.50 321 TYR A O 1
ATOM 2400 N N . GLU A 1 322 ? 28.508 -1.021 -27.901 1.00 86.88 322 GLU A N 1
ATOM 2401 C CA . GLU A 1 322 ? 28.363 -0.693 -29.323 1.00 86.88 322 GLU A CA 1
ATOM 2402 C C . GLU A 1 322 ? 29.259 -1.573 -30.213 1.00 86.88 322 GLU A C 1
ATOM 2404 O O . GLU A 1 322 ? 28.963 -1.772 -31.390 1.00 86.88 322 GLU A O 1
ATOM 2409 N N . GLY A 1 323 ? 30.323 -2.155 -29.652 1.00 87.50 323 GLY A N 1
ATOM 2410 C CA . GLY A 1 323 ? 31.244 -3.039 -30.364 1.00 87.50 323 GLY A CA 1
ATOM 2411 C C . GLY A 1 323 ? 32.655 -2.997 -29.785 1.00 87.50 323 GLY A C 1
ATOM 2412 O O . GLY A 1 323 ? 32.884 -2.405 -28.733 1.00 87.50 323 GLY A O 1
ATOM 2413 N N . ASP A 1 324 ? 33.606 -3.598 -30.495 1.00 87.56 324 ASP A N 1
ATOM 2414 C CA . ASP A 1 324 ? 35.030 -3.541 -30.161 1.00 87.56 324 ASP A CA 1
ATOM 2415 C C . ASP A 1 324 ? 35.781 -2.686 -31.193 1.00 87.56 324 ASP A C 1
ATOM 2417 O O . ASP A 1 324 ? 35.583 -2.833 -32.401 1.00 87.56 324 ASP A O 1
ATOM 2421 N N . GLU A 1 325 ? 36.678 -1.817 -30.731 1.00 87.50 325 GLU A N 1
ATOM 2422 C CA . GLU A 1 325 ? 37.579 -1.024 -31.571 1.00 87.50 325 GLU A CA 1
ATOM 2423 C C . GLU A 1 325 ? 39.009 -1.153 -31.044 1.00 87.50 325 GLU A C 1
ATOM 2425 O O . GLU A 1 325 ? 39.264 -0.933 -29.863 1.00 87.50 325 GLU A O 1
ATOM 2430 N N . ASP A 1 326 ? 39.944 -1.548 -31.912 1.00 81.06 326 ASP A N 1
ATOM 2431 C CA . ASP A 1 326 ? 41.366 -1.739 -31.580 1.00 81.06 326 ASP A CA 1
ATOM 2432 C C . ASP A 1 326 ? 41.6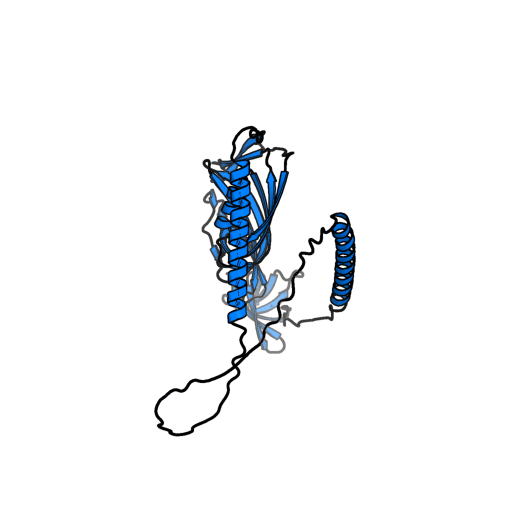29 -2.647 -30.356 1.00 81.06 326 ASP A C 1
ATOM 2434 O O . ASP A 1 326 ? 42.628 -2.503 -29.655 1.00 81.06 326 ASP A O 1
ATOM 2438 N N . GLY A 1 327 ? 40.741 -3.617 -30.109 1.00 82.00 327 GLY A N 1
ATOM 2439 C CA . GLY A 1 327 ? 40.831 -4.536 -28.967 1.00 82.00 327 GLY A CA 1
ATOM 2440 C C . GLY A 1 327 ? 40.272 -3.978 -27.653 1.00 82.00 327 GLY A C 1
ATOM 2441 O O . GLY A 1 327 ? 40.449 -4.609 -26.613 1.00 82.00 327 GLY A O 1
ATOM 2442 N N . HIS A 1 328 ? 39.594 -2.830 -27.701 1.00 86.94 328 HIS A N 1
ATOM 2443 C CA . HIS A 1 328 ? 38.915 -2.200 -26.572 1.00 86.94 328 HIS A CA 1
ATOM 2444 C C . HIS A 1 328 ? 37.403 -2.189 -26.779 1.00 86.94 328 HIS A C 1
ATOM 2446 O O . HIS A 1 328 ? 36.930 -1.972 -27.897 1.00 86.94 328 HIS A O 1
ATOM 2452 N N . GLN A 1 329 ? 36.639 -2.372 -25.703 1.00 88.81 329 GLN A N 1
ATOM 2453 C CA . GLN A 1 329 ? 35.182 -2.326 -25.786 1.00 88.81 329 GLN A CA 1
ATOM 2454 C C . GLN A 1 329 ? 34.719 -0.875 -25.918 1.00 88.81 329 GLN A C 1
ATOM 2456 O O . GLN A 1 329 ? 35.253 0.025 -25.266 1.00 88.81 329 GLN A O 1
ATOM 2461 N N . VAL A 1 330 ? 33.726 -0.635 -26.767 1.00 90.69 330 VAL A N 1
ATOM 2462 C CA . VAL A 1 330 ? 33.143 0.685 -27.002 1.00 90.69 330 VAL A CA 1
ATOM 2463 C C . VAL A 1 330 ? 31.754 0.736 -26.388 1.00 90.69 330 VAL A C 1
ATOM 2465 O O . VAL A 1 330 ? 30.889 -0.080 -26.703 1.00 90.69 330 VAL A O 1
ATOM 2468 N N . PHE A 1 331 ? 31.535 1.728 -25.532 1.00 90.75 331 PHE A N 1
ATOM 2469 C CA . PHE A 1 331 ? 30.273 1.964 -24.851 1.00 90.75 331 PHE A CA 1
ATOM 2470 C C . PHE A 1 331 ? 29.748 3.363 -25.159 1.00 90.75 331 PHE A C 1
ATOM 2472 O O . PHE A 1 331 ? 30.435 4.364 -24.941 1.00 90.75 331 PHE A O 1
ATOM 2479 N N . THR A 1 332 ? 28.495 3.463 -25.586 1.00 90.12 332 THR A N 1
ATOM 2480 C CA . THR A 1 332 ? 27.781 4.740 -25.636 1.00 90.12 332 THR A CA 1
ATOM 2481 C C . THR A 1 332 ? 27.203 5.051 -24.256 1.00 90.12 332 THR A C 1
ATOM 2483 O O . THR A 1 332 ? 26.659 4.165 -23.594 1.00 90.12 332 THR A O 1
ATOM 2486 N N . THR A 1 333 ? 27.277 6.311 -23.811 1.00 89.38 333 THR A N 1
ATOM 2487 C CA . THR A 1 333 ? 26.718 6.725 -22.512 1.00 89.38 333 THR A CA 1
ATOM 2488 C C . THR A 1 333 ? 25.573 7.726 -22.661 1.00 89.38 333 THR A C 1
ATOM 2490 O O . THR A 1 333 ? 25.699 8.754 -23.335 1.00 89.38 333 THR A O 1
ATOM 2493 N N . ASN A 1 334 ? 24.462 7.458 -21.973 1.00 83.62 334 ASN A N 1
ATOM 2494 C CA . ASN A 1 334 ? 23.314 8.360 -21.882 1.00 83.62 334 ASN A CA 1
ATOM 2495 C C . ASN A 1 334 ? 22.993 8.699 -20.418 1.00 83.62 334 ASN A C 1
ATOM 2497 O O . ASN A 1 334 ? 23.071 7.815 -19.570 1.00 83.62 334 ASN A O 1
ATOM 2501 N N . PRO A 1 335 ? 22.598 9.943 -20.082 1.00 80.69 335 PRO A N 1
ATOM 2502 C CA . PRO A 1 335 ? 22.192 10.276 -18.720 1.00 80.69 335 PRO A CA 1
ATOM 2503 C C . PRO A 1 335 ? 20.972 9.454 -18.301 1.00 80.69 335 PRO A C 1
ATOM 2505 O O . PRO A 1 335 ? 19.952 9.455 -18.998 1.00 80.69 335 PRO A O 1
ATOM 2508 N N . ARG A 1 336 ? 21.060 8.801 -17.146 1.00 76.31 336 ARG A N 1
ATOM 2509 C CA . ARG A 1 336 ? 19.942 8.103 -16.512 1.00 76.31 336 ARG A CA 1
ATOM 2510 C C . ARG A 1 336 ? 18.971 9.168 -15.976 1.00 76.31 336 ARG A C 1
ATOM 2512 O O . ARG A 1 336 ? 19.361 9.991 -15.149 1.00 76.31 336 ARG A O 1
ATOM 2519 N N . ARG A 1 337 ? 17.762 9.247 -16.546 1.00 60.84 337 ARG A N 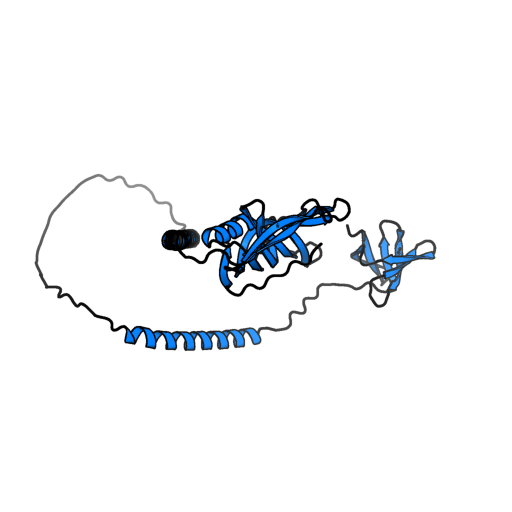1
ATOM 2520 C CA . ARG A 1 337 ? 16.724 10.235 -16.177 1.00 60.84 337 ARG A CA 1
ATOM 2521 C C . ARG A 1 337 ? 15.891 9.794 -14.984 1.00 60.84 337 ARG A C 1
ATOM 2523 O O . ARG A 1 337 ? 15.585 8.586 -14.909 1.00 60.84 337 ARG A O 1
#